Protein AF-A0A7Y5SMA6-F1 (afdb_monomer)

Secondary structure (DSSP, 8-state):
-EEEETTEEEE-BSTTSBSSTTHHHHHHHHTT--TT-EEEETTEEEEHHHHHHHHHHT--TTS--HHHHHHHHHHS-TT-EEE-TT--EEEHHHHHHHHHHS---SSSHHHHHHHHHHHHHHHHHHHTT----HHHHHHHHHHHHHHHHHHHT--TTS---TTTTS-----S-HHHHHHHHHHHHHHHHHHS-HHHHTSHHHHHHHHHHHHHHHHHHTT--TTS--HHHHHHHHHHHHHHHHHHHHHTGGGS-PPP-----SSSS--

Mean predicted aligned error: 6.2 Å

Structure (mmCIF, N/CA/C/O backbone):
data_AF-A0A7Y5SMA6-F1
#
_entry.id   AF-A0A7Y5SMA6-F1
#
loop_
_atom_site.group_PDB
_atom_site.id
_atom_site.type_symbol
_atom_site.label_atom_id
_atom_site.label_alt_id
_atom_site.label_comp_id
_atom_site.label_asym_id
_atom_site.label_entity_id
_atom_site.label_seq_id
_atom_site.pdbx_PDB_ins_code
_atom_site.Cartn_x
_atom_site.Cartn_y
_atom_site.Cartn_z
_atom_site.occupancy
_atom_site.B_iso_or_equiv
_atom_site.auth_seq_id
_atom_site.auth_comp_id
_atom_site.auth_asym_id
_atom_site.auth_atom_id
_atom_site.pdbx_PDB_model_num
ATOM 1 N N . MET A 1 1 ? 4.112 16.353 11.881 1.00 76.12 1 MET A N 1
ATOM 2 C CA . MET A 1 1 ? 3.182 15.252 11.540 1.00 76.12 1 MET A CA 1
ATOM 3 C C . MET A 1 1 ? 1.910 15.245 12.381 1.00 76.12 1 MET A C 1
ATOM 5 O O . MET A 1 1 ? 0.844 15.106 11.804 1.00 76.12 1 MET A O 1
ATOM 9 N N . LEU A 1 2 ? 1.985 15.413 13.704 1.00 87.31 2 LEU A N 1
ATOM 10 C CA . LEU A 1 2 ? 0.830 15.320 14.606 1.00 87.31 2 LEU A CA 1
ATOM 11 C C . LEU A 1 2 ? 0.509 16.676 15.258 1.00 87.31 2 LEU A C 1
ATOM 13 O O . LEU A 1 2 ? 1.366 17.565 15.286 1.00 87.31 2 LEU A O 1
ATOM 17 N N . ARG A 1 3 ? -0.712 16.842 15.775 1.00 86.62 3 ARG A N 1
ATOM 18 C CA . ARG A 1 3 ? -1.095 17.933 16.684 1.00 86.62 3 ARG A CA 1
ATOM 19 C C . ARG A 1 3 ? -1.882 17.408 17.881 1.00 86.62 3 ARG A C 1
ATOM 21 O O . ARG A 1 3 ? -2.561 16.391 17.780 1.00 86.62 3 ARG A O 1
ATOM 28 N N . ALA A 1 4 ? -1.813 18.165 18.968 1.00 83.81 4 ALA A N 1
ATOM 29 C CA . ALA A 1 4 ? -2.766 18.104 20.063 1.00 83.81 4 ALA A CA 1
ATOM 30 C C . ALA A 1 4 ? -4.168 18.477 19.548 1.00 83.81 4 ALA A C 1
ATOM 32 O O . ALA A 1 4 ? -4.335 19.519 18.904 1.00 83.81 4 ALA A O 1
ATOM 33 N N . GLY A 1 5 ? -5.150 17.614 19.784 1.00 73.25 5 GLY A N 1
ATOM 34 C CA . GLY A 1 5 ? -6.573 17.868 19.581 1.00 73.25 5 GLY A CA 1
ATOM 35 C C . GLY A 1 5 ? -7.341 17.698 20.891 1.00 73.25 5 GLY A C 1
ATOM 36 O O . GLY A 1 5 ? -6.804 17.164 21.864 1.00 73.25 5 GLY A O 1
ATOM 37 N N . ASN A 1 6 ? -8.600 18.145 20.906 1.00 69.44 6 ASN A N 1
ATOM 38 C CA . ASN A 1 6 ? -9.457 18.085 22.096 1.00 69.44 6 ASN A CA 1
ATOM 39 C C . ASN A 1 6 ? -9.651 16.644 22.601 1.00 69.44 6 ASN A C 1
ATOM 41 O O . ASN A 1 6 ? -9.610 16.421 23.805 1.00 69.44 6 ASN A O 1
ATOM 45 N N . ASP A 1 7 ? -9.758 15.682 21.679 1.00 66.56 7 ASP A N 1
ATOM 46 C CA . ASP A 1 7 ? -10.040 14.271 21.982 1.00 66.56 7 ASP A CA 1
ATOM 47 C C . ASP A 1 7 ? -8.824 13.348 21.780 1.00 66.56 7 ASP A C 1
ATOM 49 O O . ASP A 1 7 ? -8.977 12.137 21.657 1.00 66.56 7 ASP A O 1
ATOM 53 N N . GLY A 1 8 ? -7.606 13.901 21.703 1.00 74.19 8 GLY A N 1
ATOM 54 C CA . GLY A 1 8 ? -6.385 13.103 21.549 1.00 74.19 8 GLY A CA 1
ATOM 55 C C . GLY A 1 8 ? -5.404 13.638 20.512 1.00 74.19 8 GLY A C 1
ATOM 56 O O . GLY A 1 8 ? -5.353 14.833 20.210 1.00 74.19 8 GLY A O 1
ATOM 57 N N . ILE A 1 9 ? -4.576 12.740 19.984 1.00 85.31 9 ILE A N 1
ATOM 58 C CA . ILE A 1 9 ? -3.538 13.071 19.006 1.00 85.31 9 ILE A CA 1
ATOM 59 C C . ILE A 1 9 ? -4.096 12.938 17.593 1.00 85.31 9 ILE A C 1
ATOM 61 O O . ILE A 1 9 ? -4.581 11.884 17.197 1.00 85.31 9 ILE A O 1
ATOM 65 N N . VAL A 1 10 ? -3.985 14.018 16.818 1.00 86.06 10 VAL A N 1
ATOM 66 C CA . VAL A 1 10 ? -4.588 14.120 15.486 1.00 86.06 10 VAL A CA 1
ATOM 67 C C . VAL A 1 10 ? -3.504 14.250 14.406 1.00 86.06 10 VAL A C 1
ATOM 69 O O . VAL A 1 10 ? -2.592 15.079 14.547 1.00 86.06 10 VAL A O 1
ATOM 72 N N . PRO A 1 11 ? -3.588 13.481 13.306 1.00 86.88 11 PRO A N 1
ATOM 73 C CA . PRO A 1 11 ? -2.716 13.640 12.151 1.00 86.88 11 PRO A CA 1
ATOM 74 C C . PRO A 1 11 ? -2.924 14.992 11.459 1.00 86.88 11 PRO A C 1
ATOM 76 O O . PRO A 1 11 ? -4.030 15.520 11.378 1.00 86.88 11 PRO A O 1
ATOM 79 N N . ARG A 1 12 ? -1.843 15.578 10.936 1.00 85.69 12 ARG A N 1
ATOM 80 C CA . ARG A 1 12 ? -1.905 16.791 10.110 1.00 85.69 12 ARG A CA 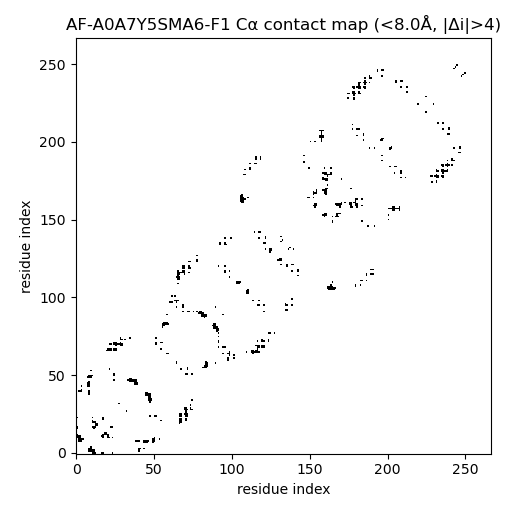1
ATOM 81 C C . ARG A 1 12 ? -1.560 16.468 8.661 1.00 85.69 12 ARG A C 1
ATOM 83 O O . ARG A 1 12 ? -0.540 15.820 8.417 1.00 85.69 12 ARG A O 1
ATOM 90 N N . VAL A 1 13 ? -2.362 16.985 7.737 1.00 84.38 13 VAL A N 1
ATOM 91 C CA . VAL A 1 13 ? -2.159 16.893 6.284 1.00 84.38 13 VAL A CA 1
ATOM 92 C C . VAL A 1 13 ? -1.762 18.272 5.748 1.00 84.38 13 VAL A C 1
ATOM 94 O O . VAL A 1 13 ? -2.280 19.284 6.225 1.00 84.38 13 VAL A O 1
ATOM 97 N N . GLY A 1 14 ? -0.818 18.325 4.809 1.00 79.44 14 GLY A N 1
ATOM 98 C CA . GLY A 1 14 ? -0.353 19.555 4.164 1.00 79.44 14 GLY A CA 1
ATOM 99 C C . GLY A 1 14 ? 1.155 19.584 3.905 1.00 79.44 14 GLY A C 1
ATOM 100 O O . GLY A 1 14 ? 1.887 18.677 4.294 1.00 79.44 14 GLY A O 1
ATOM 101 N N . TYR A 1 15 ? 1.628 20.663 3.276 1.00 71.31 15 TYR A N 1
ATOM 102 C CA . TYR A 1 15 ? 3.038 20.825 2.910 1.00 71.31 15 TYR A CA 1
ATOM 103 C C . TYR A 1 15 ? 3.975 20.698 4.124 1.00 71.31 15 TYR A C 1
ATOM 105 O O . TYR A 1 15 ? 3.783 21.363 5.146 1.00 71.31 15 TYR A O 1
ATOM 113 N N . GLY A 1 16 ? 4.992 19.838 4.010 1.00 71.19 16 GLY A N 1
ATOM 114 C CA . GLY A 1 16 ? 5.923 19.526 5.103 1.00 71.19 16 GLY A CA 1
ATOM 115 C C . GLY A 1 16 ? 5.325 18.656 6.221 1.00 71.19 16 GLY A C 1
ATOM 116 O O . GLY A 1 16 ? 5.914 18.543 7.299 1.00 71.19 16 GLY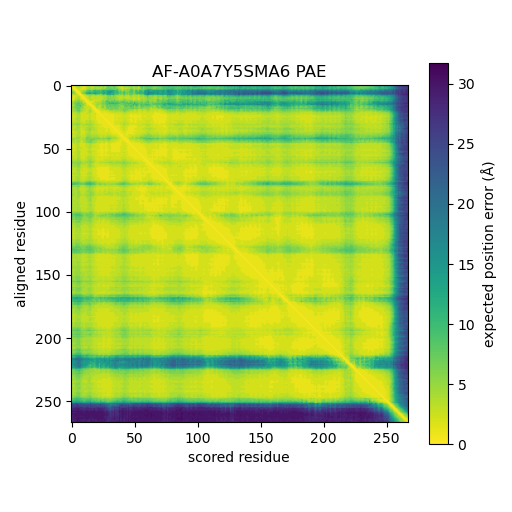 A O 1
ATOM 117 N N . LEU A 1 17 ? 4.142 18.073 6.002 1.00 82.56 17 LEU A N 1
ATOM 118 C CA . LEU A 1 17 ? 3.450 17.165 6.918 1.00 82.56 17 LEU A CA 1
ATOM 119 C C . LEU A 1 17 ? 3.139 15.856 6.174 1.00 82.56 17 LEU A C 1
ATOM 121 O O . LEU A 1 17 ? 4.023 15.325 5.514 1.00 82.56 17 LEU A O 1
ATOM 125 N N . GLN A 1 18 ? 1.940 15.296 6.332 1.00 84.44 18 GLN A N 1
ATOM 126 C CA . GLN A 1 18 ? 1.492 14.188 5.488 1.00 84.44 18 GLN A CA 1
ATOM 127 C C . GLN A 1 18 ? 0.930 14.743 4.182 1.00 84.44 18 GLN A C 1
ATOM 129 O O . GLN A 1 18 ? 0.166 15.711 4.214 1.00 84.44 18 GLN A O 1
ATOM 134 N N . ASP A 1 19 ? 1.257 14.104 3.064 1.00 79.75 19 ASP A N 1
ATOM 135 C CA . ASP A 1 19 ? 0.752 14.498 1.746 1.00 79.75 19 ASP A CA 1
ATOM 136 C C . ASP A 1 19 ? -0.687 14.009 1.531 1.00 79.75 19 ASP A C 1
ATOM 138 O O . ASP A 1 19 ? -1.466 14.645 0.824 1.00 79.75 19 ASP A O 1
ATOM 142 N N . GLN A 1 20 ? -1.062 12.904 2.183 1.00 84.25 20 GLN A N 1
ATOM 143 C CA . GLN A 1 20 ? -2.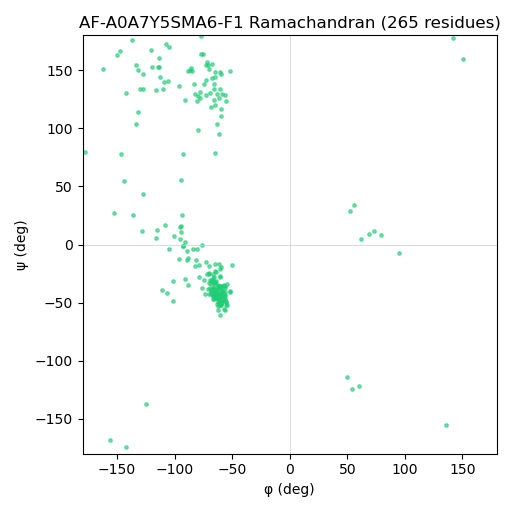398 12.313 2.114 1.00 84.25 20 GLN A CA 1
ATOM 144 C C . GLN A 1 20 ? -2.938 11.986 3.518 1.00 84.25 20 GLN A C 1
ATOM 146 O O . GLN A 1 20 ? -2.156 11.674 4.425 1.00 84.25 20 GLN A O 1
ATOM 151 N N . PRO A 1 21 ? -4.269 12.030 3.726 1.00 86.31 21 PRO A N 1
ATOM 152 C CA . PRO A 1 21 ? -4.888 11.498 4.937 1.00 86.31 21 PRO A CA 1
ATOM 153 C C . PRO A 1 21 ? -4.457 10.051 5.213 1.00 86.31 21 PRO A C 1
ATOM 155 O O . PRO A 1 21 ? -4.175 9.287 4.291 1.00 86.31 21 PRO A O 1
ATOM 158 N N . SER A 1 22 ? -4.399 9.677 6.493 1.00 92.56 22 SER A N 1
ATOM 159 C CA . SER A 1 22 ? -4.052 8.325 6.955 1.00 92.56 22 SER A CA 1
ATOM 160 C C . SER A 1 22 ? -2.645 7.813 6.601 1.00 92.56 22 SER A C 1
ATOM 162 O O . SER A 1 22 ? -2.329 6.672 6.937 1.00 92.56 22 SER A O 1
ATOM 164 N N . GLN A 1 23 ? -1.768 8.619 5.986 1.00 92.56 23 GLN A N 1
ATOM 165 C CA . GLN A 1 23 ? -0.416 8.193 5.594 1.00 92.56 23 GLN A CA 1
ATOM 166 C C . GLN A 1 23 ? 0.408 7.685 6.784 1.00 92.56 23 GLN A C 1
ATOM 168 O O . GLN A 1 23 ? 1.031 6.628 6.699 1.00 92.56 23 GLN A O 1
ATOM 173 N N . LEU A 1 24 ? 0.369 8.385 7.920 1.00 93.69 24 LEU A N 1
ATOM 174 C CA . LEU A 1 24 ? 1.054 7.954 9.135 1.00 93.69 24 LEU A CA 1
ATOM 175 C C . LEU A 1 24 ? 0.484 6.634 9.662 1.00 93.69 24 LEU A C 1
ATOM 177 O O . LEU A 1 24 ? 1.257 5.732 9.972 1.00 93.69 24 LEU A O 1
ATOM 181 N N . LEU A 1 25 ? -0.845 6.491 9.734 1.00 95.88 25 LEU A N 1
ATOM 182 C CA . LEU A 1 25 ? -1.460 5.249 10.210 1.00 95.88 25 LEU A CA 1
ATOM 183 C C . LEU A 1 25 ? -1.108 4.069 9.294 1.00 95.88 25 LEU A C 1
ATOM 185 O O . LEU A 1 25 ? -0.796 2.987 9.784 1.00 95.88 25 LEU A O 1
ATOM 189 N N . ALA A 1 26 ? -1.100 4.284 7.977 1.00 95.81 26 ALA A N 1
ATOM 190 C CA . ALA A 1 26 ? -0.692 3.277 7.008 1.00 95.81 26 ALA A CA 1
ATOM 191 C C . ALA A 1 26 ? 0.766 2.842 7.216 1.00 95.81 26 ALA A C 1
ATOM 193 O O . ALA A 1 26 ? 1.052 1.649 7.169 1.00 95.81 26 ALA A O 1
ATOM 194 N N . VAL A 1 27 ? 1.693 3.772 7.464 1.00 93.94 27 VAL A N 1
ATOM 195 C CA . VAL A 1 27 ? 3.107 3.446 7.734 1.00 93.94 27 VAL A CA 1
ATOM 196 C C . VAL A 1 27 ? 3.258 2.668 9.045 1.00 93.94 27 VAL A C 1
ATOM 198 O O . VAL A 1 27 ? 3.941 1.643 9.075 1.00 93.94 27 VAL A O 1
ATOM 201 N N . LEU A 1 28 ? 2.585 3.099 10.116 1.00 95.56 28 LEU A N 1
ATOM 202 C CA . LEU A 1 28 ? 2.606 2.404 11.410 1.00 95.56 28 LEU A CA 1
ATOM 203 C C . LEU A 1 28 ? 2.039 0.981 11.292 1.00 95.56 28 LEU A C 1
ATOM 205 O O . LEU A 1 28 ? 2.639 0.029 11.791 1.00 95.56 28 LEU A O 1
ATOM 209 N N . GLY A 1 29 ? 0.938 0.824 10.553 1.00 95.56 29 GLY A N 1
ATOM 210 C CA . GLY A 1 29 ? 0.323 -0.474 10.291 1.00 95.56 29 GLY A CA 1
ATOM 211 C C . GLY A 1 29 ? 1.210 -1.399 9.455 1.00 95.56 29 GLY A C 1
ATOM 212 O O . GLY A 1 29 ? 1.307 -2.588 9.756 1.00 95.56 29 GLY A O 1
ATOM 213 N N . GLN A 1 30 ? 1.886 -0.874 8.428 1.00 93.56 30 GLN A N 1
ATOM 214 C CA . GLN A 1 30 ? 2.806 -1.646 7.578 1.00 93.56 30 GLN A CA 1
ATOM 215 C C . GLN A 1 30 ? 4.058 -2.113 8.333 1.00 93.56 30 GLN A C 1
ATOM 217 O O . GLN A 1 30 ? 4.591 -3.178 8.038 1.00 93.56 30 GLN A O 1
ATOM 222 N N . THR A 1 31 ? 4.492 -1.344 9.332 1.00 93.31 31 THR A N 1
ATOM 223 C CA . THR A 1 31 ? 5.657 -1.642 10.182 1.00 93.31 31 THR A CA 1
ATOM 224 C C . THR A 1 31 ? 5.297 -2.361 11.487 1.00 93.31 31 THR A C 1
ATOM 226 O O . THR A 1 31 ? 6.148 -2.523 12.357 1.00 93.31 31 THR A O 1
ATOM 229 N N . ALA A 1 32 ? 4.048 -2.827 11.612 1.00 93.12 32 ALA A N 1
ATOM 230 C CA . ALA A 1 32 ? 3.532 -3.587 12.751 1.00 93.12 32 ALA A CA 1
ATOM 231 C C . ALA A 1 32 ? 3.694 -2.887 14.116 1.00 93.12 32 ALA A C 1
ATOM 233 O O . ALA A 1 32 ? 3.875 -3.545 15.143 1.00 93.12 32 ALA A O 1
ATOM 234 N N . VAL A 1 33 ? 3.601 -1.553 14.146 1.00 96.88 33 VAL A N 1
ATOM 235 C CA . VAL A 1 33 ? 3.606 -0.802 15.406 1.00 96.88 33 VAL A CA 1
ATOM 236 C C . VAL A 1 33 ? 2.335 -1.143 16.198 1.00 96.88 33 VAL A C 1
ATOM 238 O O . VAL A 1 33 ? 1.235 -0.976 15.654 1.00 96.88 33 VAL A O 1
ATOM 241 N N . PRO A 1 34 ? 2.452 -1.604 17.463 1.00 96.62 34 PRO A N 1
ATOM 242 C CA . PRO A 1 34 ? 1.298 -1.969 18.281 1.00 96.62 34 PRO A CA 1
ATOM 243 C C . PRO A 1 34 ? 0.339 -0.799 18.486 1.00 96.62 34 PRO A C 1
ATOM 245 O O . PRO A 1 34 ? 0.764 0.345 18.635 1.00 96.62 34 PRO A O 1
ATOM 248 N N . GLU A 1 35 ? -0.957 -1.091 18.584 1.00 95.44 35 GLU A N 1
ATOM 249 C CA . GLU A 1 35 ? -1.981 -0.066 18.825 1.00 95.44 35 GLU A CA 1
ATOM 250 C C . GLU A 1 35 ? -1.767 0.689 20.155 1.00 95.44 35 GLU A C 1
ATOM 252 O O . GLU A 1 35 ? -2.087 1.870 20.273 1.00 95.44 35 GLU A O 1
ATOM 257 N N . THR A 1 36 ? -1.139 0.027 21.131 1.00 96.38 36 THR A N 1
ATOM 258 C CA . THR A 1 36 ? -0.801 0.562 22.457 1.00 96.38 36 THR A CA 1
ATOM 259 C C . THR A 1 36 ? 0.464 1.421 22.477 1.00 96.38 36 THR A C 1
ATOM 261 O O . THR A 1 36 ? 0.808 1.968 23.524 1.00 96.38 36 THR A O 1
ATOM 264 N N . TYR A 1 37 ? 1.179 1.540 21.353 1.00 96.75 37 TYR A N 1
ATOM 265 C CA . TYR A 1 37 ? 2.407 2.326 21.284 1.00 96.75 37 TYR A CA 1
ATOM 266 C C . TYR A 1 37 ? 2.121 3.805 21.562 1.00 96.75 37 TYR A C 1
ATOM 268 O O . TYR A 1 37 ? 1.228 4.397 20.954 1.00 96.75 37 TYR A O 1
ATOM 276 N N . GLU A 1 38 ? 2.888 4.404 22.477 1.00 95.00 38 GLU A N 1
ATOM 277 C CA . GLU A 1 38 ? 2.665 5.776 22.928 1.00 95.00 38 GLU A CA 1
ATOM 278 C C . GLU A 1 38 ? 3.065 6.799 21.853 1.00 95.00 38 GLU A C 1
ATOM 280 O O . GLU A 1 38 ? 4.189 6.812 21.348 1.00 95.00 38 GLU A O 1
ATOM 285 N N . LEU A 1 39 ? 2.149 7.716 21.557 1.00 92.56 39 LEU A N 1
ATOM 286 C CA . LEU A 1 39 ? 2.376 8.893 20.733 1.00 92.56 39 LEU A CA 1
ATOM 287 C C . LEU A 1 39 ? 2.429 10.133 21.630 1.00 92.56 39 LEU A C 1
ATOM 289 O O . LEU A 1 39 ? 1.661 10.263 22.584 1.00 92.56 39 LEU A O 1
ATOM 293 N N . ARG A 1 40 ? 3.330 11.072 21.321 1.00 91.00 40 ARG A N 1
ATOM 294 C CA . ARG A 1 40 ? 3.504 12.309 22.098 1.00 91.00 40 ARG A CA 1
ATOM 295 C C . ARG A 1 40 ? 3.505 13.544 21.210 1.00 91.00 40 ARG A C 1
ATOM 297 O O . ARG A 1 40 ? 4.216 13.595 20.208 1.00 91.00 40 ARG A O 1
ATOM 304 N N . VAL A 1 41 ? 2.760 14.568 21.626 1.00 88.88 41 VAL A N 1
ATOM 305 C CA . VAL A 1 41 ? 2.798 15.915 21.039 1.00 88.88 41 VAL A CA 1
ATOM 306 C C . VAL A 1 41 ? 2.873 16.945 22.162 1.00 88.88 41 VAL A C 1
ATOM 308 O O . VAL A 1 41 ? 1.883 17.231 22.832 1.00 88.88 41 VAL A O 1
ATOM 311 N N . GLY A 1 42 ? 4.060 17.515 22.384 1.00 87.19 42 GLY A N 1
ATOM 312 C CA . GLY A 1 42 ? 4.295 18.373 23.547 1.00 87.19 42 GLY A CA 1
ATOM 313 C C . GLY A 1 42 ? 4.063 17.595 24.847 1.00 87.19 42 GLY A C 1
ATOM 314 O O . GLY A 1 42 ? 4.698 16.568 25.066 1.00 87.19 42 GLY A O 1
ATOM 315 N N . GLN A 1 43 ? 3.147 18.075 25.693 1.00 86.75 43 GLN A N 1
ATOM 316 C CA . GLN A 1 43 ? 2.747 17.390 26.932 1.00 86.75 43 GLN A CA 1
ATOM 317 C C . GLN A 1 43 ? 1.598 16.392 26.738 1.00 86.75 43 GLN A C 1
ATOM 319 O O . GLN A 1 43 ? 1.317 15.601 27.637 1.00 86.75 43 GLN A O 1
ATOM 324 N N . GLN A 1 44 ? 0.931 16.411 25.580 1.00 88.12 44 GLN A N 1
ATOM 325 C CA . GLN A 1 44 ? -0.174 15.502 25.314 1.00 88.12 44 GLN A CA 1
ATOM 326 C C . GLN A 1 44 ? 0.359 14.120 24.949 1.00 88.12 44 GLN A C 1
ATOM 328 O O . GLN A 1 44 ? 1.249 13.979 24.102 1.00 88.12 44 GLN A O 1
ATOM 333 N N . ARG A 1 45 ? -0.209 13.111 25.604 1.00 91.31 45 ARG A N 1
ATOM 334 C CA . ARG A 1 45 ? 0.072 11.696 25.382 1.00 91.31 45 ARG A CA 1
ATOM 335 C C . ARG A 1 45 ? -1.163 11.042 24.789 1.00 91.31 45 ARG A C 1
ATOM 337 O O . ARG A 1 45 ? -2.281 11.400 25.145 1.00 91.31 45 ARG A O 1
ATOM 344 N N . GLY A 1 46 ? -0.924 10.099 23.900 1.00 92.19 46 GLY A N 1
ATOM 345 C CA . GLY A 1 46 ? -1.931 9.270 23.268 1.00 92.19 46 GLY A CA 1
ATOM 346 C C . GLY A 1 46 ? -1.299 7.969 22.801 1.00 92.19 46 GLY A C 1
ATOM 347 O O . GLY A 1 46 ? -0.157 7.665 23.148 1.00 92.19 46 GLY A O 1
ATOM 348 N N . THR A 1 47 ? -2.017 7.206 21.998 1.00 95.00 47 THR A N 1
ATOM 349 C CA . THR A 1 47 ? -1.538 5.955 21.409 1.00 95.00 47 THR A CA 1
ATOM 350 C C . THR A 1 47 ? -1.932 5.860 19.942 1.00 95.00 47 THR A C 1
ATOM 352 O O . THR A 1 47 ? -2.644 6.714 19.411 1.00 95.00 47 THR A O 1
ATOM 355 N N . VAL A 1 48 ? -1.483 4.810 19.260 1.00 95.75 48 VAL A N 1
ATOM 356 C CA . VAL A 1 48 ? -1.912 4.532 17.885 1.00 95.75 48 VAL A CA 1
ATOM 357 C C . VAL A 1 48 ? -3.430 4.309 17.796 1.00 95.75 48 VAL A C 1
ATOM 359 O O . VAL A 1 48 ? -4.022 4.668 16.779 1.00 95.75 48 VAL A O 1
ATOM 362 N N . VAL A 1 49 ? -4.090 3.842 18.865 1.00 95.25 49 VAL A N 1
ATOM 363 C CA . VAL A 1 49 ? -5.565 3.772 18.940 1.00 95.25 49 VAL A CA 1
ATOM 364 C C . VAL A 1 49 ? -6.225 5.135 18.697 1.00 95.25 49 VAL A C 1
ATOM 366 O O . VAL A 1 49 ? -7.260 5.197 18.034 1.00 95.25 49 VAL A O 1
ATOM 369 N N . ASP A 1 50 ? -5.626 6.240 19.150 1.00 94.19 50 ASP A N 1
ATOM 370 C CA . ASP A 1 50 ? -6.191 7.578 18.917 1.00 94.19 50 ASP A CA 1
ATOM 371 C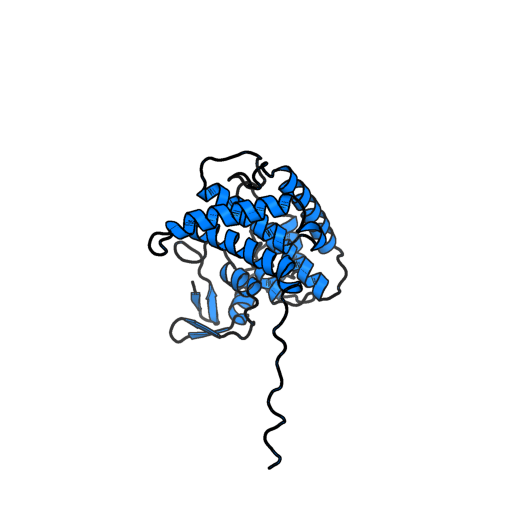 C . ASP A 1 50 ? -6.186 7.932 17.426 1.00 94.19 50 ASP A C 1
ATOM 373 O O . ASP A 1 50 ? -7.151 8.501 16.914 1.00 94.19 50 ASP A O 1
ATOM 377 N N . LEU A 1 51 ? -5.136 7.523 16.702 1.00 94.06 51 LEU A N 1
ATOM 378 C CA . LEU A 1 51 ? -5.091 7.659 15.248 1.00 94.06 51 LEU A CA 1
ATOM 379 C C . LEU A 1 51 ? -6.154 6.780 14.589 1.00 94.06 51 LEU A C 1
ATOM 381 O O . LEU A 1 51 ? -6.879 7.266 13.730 1.00 94.06 51 LEU A O 1
ATOM 385 N N . VAL A 1 52 ? -6.300 5.519 15.006 1.00 96.06 52 VAL A N 1
ATOM 386 C CA . VAL A 1 52 ? -7.335 4.611 14.476 1.00 96.06 52 VAL A CA 1
ATOM 387 C C . VAL A 1 52 ? -8.733 5.216 14.644 1.00 96.06 52 VAL A C 1
ATOM 389 O O . VAL A 1 52 ? -9.507 5.257 13.686 1.00 96.06 52 VAL A O 1
ATOM 392 N N . ASN A 1 53 ? -9.043 5.746 15.828 1.00 95.19 53 ASN A N 1
ATOM 393 C CA . ASN A 1 53 ? -10.323 6.391 16.115 1.00 95.19 53 ASN A CA 1
ATOM 394 C C . ASN A 1 53 ? -10.529 7.657 15.276 1.00 95.19 53 ASN A C 1
ATOM 396 O O . ASN A 1 53 ? -11.606 7.859 14.713 1.00 95.19 53 ASN A O 1
ATOM 400 N N . HIS A 1 54 ? -9.492 8.482 15.125 1.00 94.31 54 HIS A N 1
ATOM 401 C CA . HIS A 1 54 ? -9.555 9.653 14.257 1.00 94.31 54 HIS A CA 1
ATOM 402 C C . HIS A 1 54 ? -9.815 9.273 12.791 1.00 94.31 54 HIS A C 1
ATOM 404 O O . HIS A 1 54 ? -10.650 9.880 12.115 1.00 94.31 54 HIS A O 1
ATOM 410 N N . GLU A 1 55 ? -9.127 8.250 12.286 1.00 95.31 55 GLU A N 1
ATOM 411 C CA . GLU A 1 55 ? -9.289 7.812 10.904 1.00 95.31 55 GLU A CA 1
ATOM 412 C C . GLU A 1 55 ? -10.688 7.231 10.652 1.00 95.31 55 GLU A C 1
ATOM 414 O O . GLU A 1 55 ? -11.289 7.530 9.618 1.00 95.31 55 GLU A O 1
ATOM 419 N N . LYS A 1 56 ? -11.255 6.494 11.615 1.00 96.75 56 LYS A N 1
ATOM 420 C CA . LYS A 1 56 ? -12.650 6.028 11.583 1.00 96.75 56 LYS A CA 1
ATOM 421 C C . LYS A 1 56 ? -13.653 7.174 11.450 1.00 96.75 56 LYS A C 1
ATOM 423 O O . LYS A 1 56 ? -14.533 7.120 10.590 1.00 96.75 56 LYS A O 1
ATOM 428 N N . LEU A 1 57 ? -13.501 8.221 12.263 1.00 95.75 57 LEU A N 1
ATOM 429 C CA . LEU A 1 57 ? -14.396 9.384 12.256 1.00 95.75 57 LEU A CA 1
ATOM 430 C C . LEU A 1 57 ? -14.356 10.153 10.931 1.00 95.75 57 LEU A C 1
ATOM 432 O O . LEU A 1 57 ? -15.373 10.685 10.499 1.00 95.75 57 LEU A O 1
ATOM 436 N N . THR A 1 58 ? -13.209 10.160 10.257 1.00 94.94 58 THR A N 1
ATOM 437 C CA . THR A 1 58 ? -12.984 10.914 9.015 1.00 94.94 58 THR A CA 1
ATOM 438 C C . THR A 1 58 ? -13.207 10.087 7.743 1.00 94.94 58 THR A C 1
ATOM 440 O O . THR A 1 58 ? -12.791 10.491 6.656 1.00 94.94 58 THR A O 1
ATOM 443 N N . CYS A 1 59 ? -13.853 8.919 7.838 1.00 96.69 59 CYS A N 1
ATOM 444 C CA . CYS A 1 59 ? -14.300 8.173 6.658 1.00 96.69 59 CYS A CA 1
ATOM 445 C C . CYS A 1 59 ? -15.382 8.965 5.903 1.00 96.69 59 CYS A C 1
ATOM 447 O O . CYS A 1 59 ? -16.320 9.486 6.511 1.00 96.69 59 CYS A O 1
ATOM 449 N N . ARG A 1 60 ? -15.258 9.055 4.577 1.00 95.44 60 ARG A N 1
ATOM 450 C CA . ARG A 1 60 ? -16.110 9.850 3.679 1.00 95.44 60 ARG A CA 1
ATOM 451 C C . ARG A 1 60 ? -16.357 9.103 2.372 1.00 95.44 60 ARG A C 1
ATOM 453 O O . ARG A 1 60 ? -15.411 8.629 1.746 1.00 95.44 60 ARG A O 1
ATOM 460 N N . SER A 1 61 ? -17.621 9.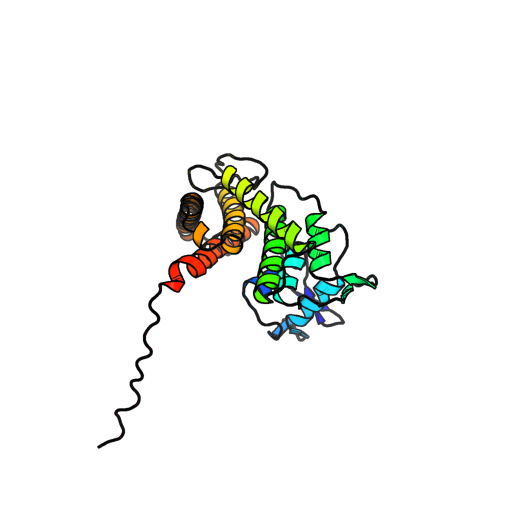011 1.973 1.00 95.50 61 SER A N 1
ATOM 461 C CA . SER A 1 61 ? -18.028 8.359 0.725 1.00 95.50 61 SER A CA 1
ATOM 462 C C . SER A 1 61 ? -17.540 9.160 -0.481 1.00 95.50 61 SER A C 1
ATOM 464 O O . SER A 1 61 ? -17.527 10.393 -0.444 1.00 95.50 61 SER A O 1
ATOM 466 N N . GLY A 1 62 ? -17.138 8.472 -1.548 1.00 91.75 62 GLY A N 1
ATOM 467 C CA . GLY A 1 62 ? -16.699 9.109 -2.796 1.00 91.75 62 GLY A CA 1
ATOM 468 C C . GLY A 1 62 ? -15.370 9.879 -2.733 1.00 91.75 62 GLY A C 1
ATOM 469 O O . GLY A 1 62 ? -15.023 10.562 -3.697 1.00 91.75 62 GLY A O 1
ATOM 470 N N . THR A 1 63 ? -14.608 9.784 -1.639 1.00 93.06 63 THR A N 1
ATOM 471 C CA . THR A 1 63 ? -13.247 10.343 -1.542 1.00 93.06 63 THR A CA 1
ATOM 472 C C . THR A 1 6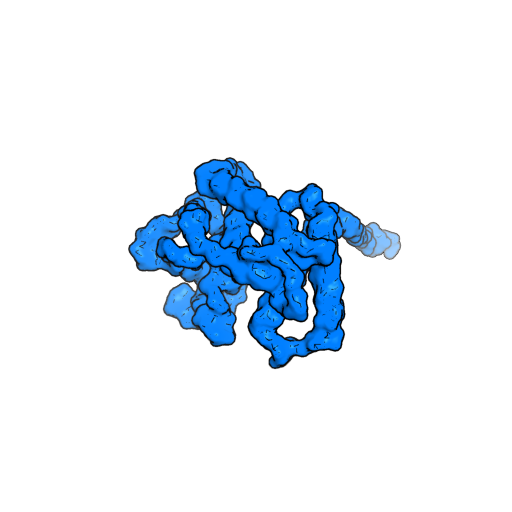3 ? -12.193 9.242 -1.621 1.00 93.06 63 THR A C 1
ATOM 474 O O . THR A 1 63 ? -12.513 8.063 -1.527 1.00 93.06 63 THR A O 1
ATOM 477 N N . ASP A 1 64 ? -10.917 9.609 -1.757 1.00 94.62 64 ASP A N 1
ATOM 478 C CA . ASP A 1 64 ? -9.825 8.637 -1.642 1.00 94.62 64 ASP A CA 1
ATOM 479 C C . ASP A 1 64 ? -9.703 8.127 -0.196 1.00 94.62 64 ASP A C 1
ATOM 481 O O . ASP A 1 64 ? -9.454 8.907 0.726 1.00 94.62 64 ASP A O 1
ATOM 485 N N . GLN A 1 65 ? -9.897 6.823 -0.008 1.00 95.81 65 GLN A N 1
ATOM 486 C CA . GLN A 1 65 ? -9.788 6.100 1.258 1.00 95.81 65 GLN A CA 1
ATOM 487 C C . GLN A 1 65 ? -8.644 5.076 1.243 1.00 95.81 65 GLN A C 1
ATOM 489 O O . GLN A 1 65 ? -8.540 4.254 2.153 1.00 95.81 65 GLN A O 1
ATOM 494 N N . SER A 1 66 ? -7.753 5.117 0.250 1.00 96.81 66 SER A N 1
ATOM 495 C CA . SER A 1 66 ? -6.752 4.072 0.002 1.00 96.81 66 SER A CA 1
ATOM 496 C C . SER A 1 66 ? -5.838 3.811 1.200 1.00 96.81 66 SER A C 1
ATOM 498 O O . SER A 1 66 ? -5.751 2.690 1.702 1.00 96.81 66 SER A O 1
ATOM 500 N N . LEU A 1 67 ? -5.168 4.856 1.703 1.00 96.62 67 LEU A N 1
ATOM 501 C CA . LEU A 1 67 ? -4.263 4.733 2.853 1.00 96.62 67 LEU A CA 1
ATOM 502 C C . LEU A 1 67 ? -5.027 4.513 4.159 1.00 96.62 67 LEU A C 1
ATOM 504 O O . LEU A 1 67 ? -4.508 3.883 5.082 1.00 96.62 67 LEU A O 1
ATOM 508 N N . LYS A 1 68 ? -6.280 4.969 4.220 1.00 96.94 68 LYS A N 1
ATOM 509 C CA . LYS A 1 68 ? -7.166 4.675 5.340 1.00 96.94 68 LYS A CA 1
ATOM 510 C C . LYS A 1 68 ? -7.478 3.185 5.402 1.00 96.94 68 LYS A C 1
ATOM 512 O O . LYS A 1 68 ? -7.372 2.592 6.470 1.00 96.94 68 LYS A O 1
ATOM 517 N N . LEU A 1 69 ? -7.762 2.562 4.259 1.00 97.88 69 LEU A N 1
ATOM 518 C CA . LEU A 1 69 ? -7.970 1.125 4.148 1.00 97.88 69 LEU A CA 1
ATOM 519 C C . LEU A 1 69 ? -6.704 0.340 4.521 1.00 97.88 69 LEU A C 1
ATOM 521 O O . LEU A 1 69 ? -6.817 -0.628 5.268 1.00 97.88 69 LEU A O 1
ATOM 525 N N . VAL A 1 70 ? -5.506 0.780 4.099 1.00 97.88 70 VAL A N 1
ATOM 526 C CA . VAL A 1 70 ? -4.232 0.174 4.550 1.00 97.88 70 VAL A CA 1
ATOM 527 C C . VAL A 1 70 ? -4.127 0.209 6.077 1.00 97.88 70 VAL A C 1
ATOM 529 O O . VAL A 1 70 ? -3.960 -0.833 6.707 1.00 97.88 70 VAL A O 1
ATOM 532 N N . GLY A 1 71 ? -4.243 1.399 6.674 1.00 97.00 71 GLY A N 1
ATOM 533 C CA . GLY A 1 71 ? -4.095 1.585 8.116 1.00 97.00 71 GLY A CA 1
ATOM 534 C C . GLY A 1 71 ? -5.146 0.817 8.917 1.00 97.00 71 GLY A C 1
ATOM 535 O O . GLY A 1 71 ? -4.806 0.020 9.788 1.00 97.00 71 GLY A O 1
ATOM 536 N N . LEU A 1 72 ? -6.429 0.999 8.602 1.00 97.75 72 LEU A N 1
ATOM 537 C CA . LEU A 1 72 ? -7.525 0.366 9.337 1.00 97.75 72 LEU A CA 1
ATOM 538 C C . LEU A 1 72 ? -7.534 -1.160 9.185 1.00 97.75 72 LEU A C 1
ATOM 540 O O . LEU A 1 72 ? -7.827 -1.848 10.160 1.00 97.75 72 LEU A O 1
ATOM 544 N N . ALA A 1 73 ? -7.144 -1.719 8.033 1.00 97.38 73 ALA A N 1
ATOM 545 C CA . ALA A 1 73 ? -7.025 -3.173 7.875 1.00 97.38 73 ALA A CA 1
ATOM 546 C C . ALA A 1 73 ? -5.936 -3.789 8.780 1.00 97.38 73 ALA A C 1
ATOM 548 O O . ALA A 1 73 ? -6.003 -4.977 9.120 1.00 97.38 73 ALA A O 1
ATOM 549 N N . CYS A 1 74 ? -4.942 -3.008 9.212 1.00 96.69 74 CYS A N 1
ATOM 550 C CA . CYS A 1 74 ? -3.954 -3.475 10.181 1.00 96.69 74 CYS A CA 1
ATOM 551 C C . CYS A 1 74 ? -4.508 -3.557 11.611 1.00 96.69 74 CYS A C 1
ATOM 553 O O . CYS A 1 74 ? -4.087 -4.449 12.346 1.00 96.69 74 CYS A O 1
ATOM 555 N N . TYR A 1 75 ? -5.465 -2.700 11.982 1.00 96.88 75 TYR A N 1
ATOM 556 C CA . TYR A 1 75 ? -5.895 -2.528 13.377 1.00 96.88 75 TYR A CA 1
ATOM 557 C C . TYR A 1 75 ? -7.317 -3.037 13.686 1.00 96.88 75 TYR A C 1
ATOM 559 O O . TYR A 1 75 ? -7.521 -3.656 14.723 1.00 96.88 75 TYR A O 1
ATOM 567 N N . LEU A 1 76 ? -8.298 -2.846 12.799 1.00 96.06 76 LEU A N 1
ATOM 568 C CA . LEU A 1 76 ? -9.717 -3.144 13.077 1.00 96.06 76 LEU A CA 1
ATOM 569 C C . LEU A 1 76 ? -10.091 -4.593 12.838 1.00 96.06 76 LEU A C 1
ATOM 571 O O . LEU A 1 76 ? -9.577 -5.157 11.891 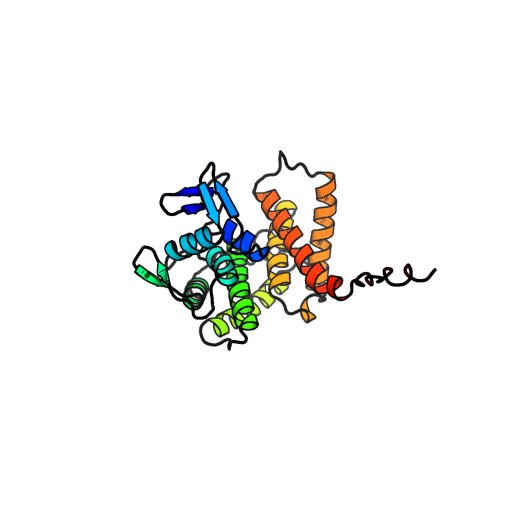1.00 96.06 76 LEU A O 1
ATOM 575 N N . ARG A 1 77 ? -11.053 -5.166 13.571 1.00 91.31 77 ARG A N 1
ATOM 576 C CA . ARG A 1 77 ? -11.570 -6.531 13.321 1.00 91.31 77 ARG A CA 1
ATOM 577 C C . ARG A 1 77 ? -12.426 -6.629 12.049 1.00 91.31 77 ARG A C 1
ATOM 579 O O . ARG A 1 77 ? -12.991 -5.647 11.589 1.00 91.31 77 ARG A O 1
ATOM 586 N N . ASP A 1 78 ? -12.547 -7.836 11.481 1.00 86.44 78 ASP A N 1
ATOM 587 C CA . ASP A 1 78 ? -13.303 -8.055 10.228 1.00 86.44 78 ASP A CA 1
ATOM 588 C C . ASP A 1 78 ? -14.813 -7.804 10.377 1.00 86.44 78 ASP A C 1
ATOM 590 O O . ASP A 1 78 ? -15.480 -7.491 9.398 1.00 86.44 78 ASP A O 1
ATOM 594 N N . ASP A 1 79 ? -15.360 -7.997 11.578 1.00 88.12 79 ASP A N 1
ATOM 595 C CA . ASP A 1 79 ? -16.765 -7.773 11.941 1.00 88.12 79 ASP A CA 1
ATOM 596 C C . ASP A 1 79 ? -17.023 -6.401 12.568 1.00 88.12 79 ASP A C 1
ATOM 598 O O . ASP A 1 79 ? -18.133 -6.118 13.015 1.00 88.12 79 ASP A O 1
ATOM 602 N N . GLU A 1 80 ? -16.005 -5.551 12.626 1.00 95.25 80 GLU A N 1
ATOM 603 C CA . GLU A 1 80 ? -16.123 -4.260 13.272 1.00 95.25 80 GLU A CA 1
ATOM 604 C C . GLU A 1 80 ? -16.856 -3.260 12.377 1.00 95.25 80 GLU A C 1
ATOM 606 O O . GLU A 1 80 ? -16.459 -3.012 11.233 1.00 95.25 80 GLU A O 1
ATOM 611 N N . SER A 1 81 ? -17.908 -2.655 12.928 1.00 96.94 81 SER A N 1
ATOM 612 C CA . SER A 1 81 ? -18.582 -1.497 12.351 1.00 96.94 81 SER A CA 1
ATOM 613 C C . SER A 1 81 ? -18.420 -0.271 13.246 1.00 96.94 81 SER A C 1
ATOM 615 O O . SER A 1 81 ? -18.217 -0.377 14.459 1.00 96.94 81 SER A O 1
ATOM 617 N N . TRP A 1 82 ? -18.467 0.915 12.648 1.00 97.94 82 TRP A N 1
ATOM 618 C CA . TRP A 1 82 ? -18.373 2.180 13.371 1.00 97.94 82 TRP A CA 1
ATOM 619 C C . TRP A 1 82 ? -19.151 3.280 12.662 1.00 97.94 82 TRP A C 1
ATOM 621 O O . TRP A 1 82 ? -19.423 3.190 11.469 1.00 97.94 82 TRP A O 1
ATOM 631 N N . LYS A 1 83 ? -19.434 4.368 13.380 1.00 98.19 83 LYS A N 1
ATOM 632 C CA . LYS A 1 83 ? -19.983 5.585 12.781 1.00 98.19 83 LYS A CA 1
ATOM 633 C C . LYS A 1 83 ? -18.890 6.599 12.485 1.00 98.19 83 LYS A C 1
ATOM 635 O O . LYS A 1 83 ? -18.012 6.816 13.320 1.00 98.19 83 LYS A O 1
ATOM 640 N N . ASN A 1 84 ? -18.949 7.227 11.313 1.00 97.25 84 ASN A N 1
ATOM 641 C CA . ASN A 1 84 ? -18.123 8.403 11.033 1.00 97.25 84 ASN A CA 1
ATOM 642 C C . ASN A 1 84 ? -18.695 9.658 11.722 1.00 97.25 84 ASN A C 1
ATOM 644 O O . ASN A 1 84 ? -19.750 9.615 12.356 1.00 97.25 84 ASN A O 1
ATOM 648 N N . GLU A 1 85 ? -18.032 10.802 11.561 1.00 95.50 85 GLU A N 1
ATOM 649 C CA . GLU A 1 85 ? -18.467 12.076 12.150 1.00 95.50 85 GLU A CA 1
ATOM 650 C C . GLU A 1 85 ? -19.814 12.594 11.600 1.00 95.50 85 GLU A C 1
ATOM 652 O O . GLU A 1 85 ? -20.457 13.424 12.236 1.00 95.50 85 GLU A O 1
ATOM 657 N N . SER A 1 86 ? -20.279 12.080 10.453 1.00 96.19 86 SER A N 1
ATOM 658 C CA . SER A 1 86 ? -21.624 12.356 9.911 1.00 96.19 86 SER A CA 1
ATOM 659 C C . SER A 1 86 ? -22.686 11.345 10.361 1.00 96.19 86 SER A C 1
ATOM 661 O O . SER A 1 86 ? -23.836 11.443 9.939 1.00 96.19 86 SER A O 1
ATOM 663 N N . GLY A 1 87 ? -22.325 10.369 11.197 1.00 97.00 87 GLY A N 1
ATOM 664 C CA . GLY A 1 87 ? -23.226 9.321 11.676 1.00 97.00 87 GLY A CA 1
ATOM 665 C C . GLY A 1 87 ? -23.479 8.174 10.690 1.00 97.00 87 GLY A C 1
ATOM 666 O O . GLY A 1 87 ? -24.330 7.332 10.970 1.00 97.00 87 GLY A O 1
ATOM 667 N N . GLU A 1 88 ? -22.763 8.116 9.564 1.00 97.56 88 GLU A N 1
ATOM 668 C CA . GLU A 1 88 ? -22.859 7.018 8.595 1.00 97.56 88 GLU A CA 1
ATOM 669 C C . GLU A 1 88 ? -22.189 5.749 9.138 1.00 97.56 88 GLU A C 1
ATOM 671 O O . GLU A 1 88 ? -21.124 5.840 9.742 1.00 97.56 88 GLU A O 1
ATOM 676 N N . GLU A 1 89 ? -22.767 4.574 8.873 1.00 98.12 89 GLU A N 1
ATOM 677 C CA . GLU A 1 89 ? -22.211 3.270 9.271 1.00 98.12 89 GLU A CA 1
ATOM 678 C C . GLU A 1 89 ? -21.109 2.797 8.317 1.00 98.12 89 GLU A C 1
ATOM 680 O O . GLU A 1 89 ? -21.338 2.622 7.121 1.00 98.12 89 GLU A O 1
ATOM 685 N N . TRP A 1 90 ? -19.922 2.529 8.841 1.00 98.38 90 TRP A N 1
ATOM 686 C CA . TRP A 1 90 ? -18.755 2.070 8.099 1.00 98.38 90 TRP A CA 1
ATOM 687 C C . TRP A 1 90 ? -18.275 0.707 8.585 1.00 98.38 90 TRP A C 1
ATOM 689 O O . TRP A 1 90 ? -18.458 0.334 9.740 1.00 98.38 90 TRP A O 1
ATOM 699 N N . SER A 1 91 ? -17.640 -0.025 7.676 1.00 97.75 91 SER A N 1
ATOM 700 C CA . SER A 1 91 ? -16.957 -1.293 7.919 1.00 97.75 91 SER A CA 1
ATOM 701 C C . SER A 1 91 ? -15.753 -1.398 6.978 1.00 97.75 91 SER A C 1
ATOM 703 O O . SER A 1 91 ? -15.651 -0.645 6.001 1.00 97.75 91 SER A O 1
ATOM 705 N N . LEU A 1 92 ? -14.844 -2.347 7.228 1.00 97.00 92 LEU A N 1
ATOM 706 C CA . LEU A 1 92 ? -13.758 -2.634 6.281 1.00 97.00 92 LEU A CA 1
ATOM 707 C C . LEU A 1 92 ? -14.296 -3.057 4.906 1.00 97.00 92 LEU A C 1
ATOM 709 O O . LEU A 1 92 ? -13.722 -2.681 3.888 1.00 97.00 92 LEU A O 1
ATOM 713 N N . GLU A 1 93 ? -15.408 -3.794 4.866 1.00 97.00 93 GLU A N 1
ATOM 714 C CA . GLU A 1 93 ? -16.047 -4.190 3.609 1.00 97.00 93 GLU A CA 1
ATOM 715 C C . GLU A 1 93 ? -16.631 -2.987 2.854 1.00 97.00 93 GLU A C 1
ATOM 717 O O . GLU A 1 93 ? -16.472 -2.899 1.638 1.00 97.00 93 GLU A O 1
ATOM 722 N N . ARG A 1 94 ? -17.226 -2.013 3.561 1.00 97.38 94 ARG A N 1
ATOM 723 C CA . ARG A 1 94 ? -17.683 -0.760 2.937 1.00 97.38 94 ARG A CA 1
ATOM 724 C C . ARG A 1 94 ? -16.511 0.047 2.379 1.00 97.38 94 ARG A C 1
ATOM 726 O O . ARG A 1 94 ? -16.604 0.523 1.256 1.00 97.38 94 ARG A O 1
ATOM 733 N N . LEU A 1 95 ? -15.403 0.182 3.116 1.00 97.25 95 LEU A N 1
ATOM 734 C CA . LEU A 1 95 ? -14.203 0.858 2.595 1.00 97.25 95 LEU A CA 1
ATOM 735 C C . LEU A 1 95 ? -13.674 0.173 1.331 1.00 97.25 95 LEU A C 1
ATOM 737 O O . LEU A 1 95 ? -13.292 0.846 0.378 1.00 97.25 95 LEU A O 1
ATOM 741 N N . LEU A 1 96 ? -13.678 -1.162 1.319 1.00 97.06 96 LEU A N 1
ATOM 742 C CA . LEU A 1 96 ? -13.294 -1.952 0.155 1.00 97.06 96 LEU A CA 1
ATOM 743 C C . LEU A 1 96 ? -14.210 -1.662 -1.041 1.00 97.06 96 LEU A C 1
ATOM 745 O O . LEU A 1 96 ? -13.718 -1.464 -2.148 1.00 97.06 96 LEU A O 1
ATOM 749 N N . GLN A 1 97 ? -15.523 -1.595 -0.812 1.00 97.94 97 GLN A N 1
ATOM 750 C CA . GLN A 1 97 ? -16.502 -1.242 -1.837 1.00 97.94 97 GLN A CA 1
ATOM 751 C C . GLN A 1 97 ? -16.265 0.162 -2.405 1.00 97.94 97 GLN A C 1
ATOM 753 O O . GLN A 1 97 ? -16.166 0.305 -3.620 1.00 97.94 97 GLN A O 1
ATOM 758 N N . GLU A 1 98 ? -16.145 1.177 -1.545 1.00 97.62 98 GLU A N 1
ATOM 759 C CA . GLU A 1 98 ? -15.915 2.573 -1.950 1.00 97.62 98 GLU A CA 1
ATOM 760 C C . GLU A 1 98 ? -14.650 2.688 -2.807 1.00 97.62 98 GLU A C 1
ATOM 762 O O . GLU A 1 98 ? -14.658 3.308 -3.870 1.00 97.62 98 GLU A O 1
ATOM 767 N N . GLU A 1 99 ? -13.572 2.012 -2.398 1.00 97.44 99 GLU A N 1
ATOM 768 C CA . GLU A 1 99 ? -12.350 1.966 -3.188 1.00 97.44 99 GLU A CA 1
ATOM 769 C C . GLU A 1 99 ? -12.538 1.219 -4.506 1.00 97.44 99 GLU A C 1
ATOM 771 O O . GLU A 1 99 ? -12.010 1.664 -5.517 1.00 97.44 99 GLU A O 1
ATOM 776 N N . LEU A 1 100 ? -13.287 0.118 -4.561 1.00 97.50 100 LEU A N 1
ATOM 777 C CA . LEU A 1 100 ? -13.553 -0.606 -5.809 1.00 97.50 100 LEU A CA 1
ATOM 778 C C . LEU A 1 100 ? -14.449 0.176 -6.785 1.00 97.50 100 LEU A C 1
ATOM 780 O O . LEU A 1 100 ? -14.269 0.046 -7.997 1.00 97.50 100 LEU A O 1
ATOM 784 N N . ASP A 1 101 ? -15.367 0.994 -6.277 1.00 96.75 101 ASP A N 1
ATOM 785 C CA . ASP A 1 101 ? -16.297 1.804 -7.075 1.00 96.75 101 ASP A CA 1
ATOM 786 C C . ASP A 1 101 ? -15.663 3.116 -7.570 1.00 96.75 101 ASP A C 1
ATOM 788 O O . ASP A 1 101 ? -16.126 3.716 -8.543 1.00 96.75 101 ASP A O 1
ATOM 792 N N . ARG A 1 102 ? -14.562 3.550 -6.947 1.00 94.00 102 ARG A N 1
ATOM 793 C CA . ARG A 1 102 ? -13.853 4.777 -7.311 1.00 94.00 102 ARG A CA 1
ATOM 794 C C . ARG A 1 102 ? -13.050 4.639 -8.609 1.00 94.00 102 ARG A C 1
ATOM 796 O O . ARG A 1 102 ? -12.320 3.669 -8.831 1.00 94.00 102 ARG A O 1
ATOM 803 N N . SER A 1 103 ? -13.114 5.681 -9.440 1.00 91.81 103 SER A N 1
ATOM 804 C CA . SER A 1 103 ? -12.195 5.872 -10.567 1.00 91.81 103 SER A CA 1
ATOM 805 C C . SER A 1 103 ? -10.889 6.498 -10.077 1.00 91.81 103 SER A C 1
ATOM 807 O O . SER A 1 103 ? -10.910 7.504 -9.367 1.00 91.81 103 SER A O 1
ATOM 809 N N . VAL A 1 104 ? -9.755 5.901 -10.443 1.00 90.81 104 VAL A N 1
ATOM 810 C CA . VAL A 1 104 ? -8.422 6.333 -9.999 1.00 90.81 104 VAL A CA 1
ATOM 811 C C . VAL A 1 104 ? -7.529 6.538 -11.209 1.00 90.81 104 VAL A C 1
ATOM 813 O O . VAL A 1 104 ? -7.495 5.695 -12.107 1.00 90.81 104 VAL A O 1
ATOM 816 N N . ALA A 1 105 ? -6.811 7.661 -11.226 1.00 93.12 105 ALA A N 1
ATOM 817 C CA . ALA A 1 105 ? -5.805 7.934 -12.239 1.00 93.12 105 ALA A CA 1
ATOM 818 C C . ALA A 1 105 ? -4.707 6.862 -12.182 1.00 93.12 105 ALA A C 1
ATOM 820 O O . ALA A 1 105 ? -4.246 6.477 -11.112 1.00 93.12 105 ALA A O 1
ATOM 821 N N . LEU A 1 106 ? -4.324 6.338 -13.344 1.00 95.94 106 LEU A N 1
ATOM 822 C CA . LEU A 1 106 ? -3.371 5.231 -13.443 1.00 95.94 106 LEU A CA 1
ATOM 823 C C . LEU A 1 106 ? -1.920 5.696 -13.610 1.00 95.94 106 LEU A C 1
ATOM 825 O O . LEU A 1 106 ? -1.031 4.855 -13.727 1.00 95.94 106 LEU A O 1
ATOM 829 N N . ASP A 1 107 ? -1.682 7.005 -13.668 1.00 95.88 107 ASP A N 1
ATOM 830 C CA . ASP A 1 107 ? -0.392 7.619 -13.977 1.00 95.88 107 ASP A CA 1
ATOM 831 C C . ASP A 1 107 ? 0.394 8.115 -12.757 1.00 95.88 107 ASP A C 1
ATOM 833 O O . ASP A 1 107 ? 1.464 8.702 -12.927 1.00 95.88 107 ASP A O 1
ATOM 837 N N . ASP A 1 108 ? -0.075 7.824 -11.541 1.00 94.62 108 ASP A N 1
ATOM 838 C CA . ASP A 1 108 ? 0.595 8.200 -10.298 1.00 94.62 108 ASP A CA 1
ATOM 839 C C . ASP A 1 108 ? 0.505 7.133 -9.180 1.00 94.62 108 ASP A C 1
ATOM 841 O O . ASP A 1 108 ? 0.031 6.006 -9.365 1.00 94.62 108 ASP A O 1
ATOM 845 N N . SER A 1 109 ? 0.998 7.497 -7.990 1.00 94.06 109 SER A N 1
ATOM 846 C CA . SER A 1 109 ? 1.054 6.617 -6.822 1.00 94.06 109 SER A CA 1
ATOM 847 C C . SER A 1 109 ? -0.307 6.359 -6.168 1.00 94.06 109 SER A C 1
ATOM 849 O O . SER A 1 109 ? -0.416 5.395 -5.404 1.00 94.06 109 SER A O 1
ATOM 851 N N . ALA A 1 110 ? -1.355 7.135 -6.473 1.00 94.44 110 ALA A N 1
ATOM 852 C CA . ALA A 1 110 ? -2.696 6.898 -5.940 1.00 94.44 110 ALA A CA 1
ATOM 853 C C . ALA A 1 110 ? -3.232 5.531 -6.388 1.00 94.44 110 ALA A C 1
ATOM 855 O O . ALA A 1 110 ? -3.838 4.816 -5.587 1.00 94.44 110 ALA A O 1
ATOM 856 N N . ALA A 1 111 ? -2.916 5.107 -7.618 1.00 96.44 111 ALA A N 1
ATOM 857 C CA . ALA A 1 111 ? -3.230 3.763 -8.093 1.00 96.44 111 ALA A CA 1
ATOM 858 C C . ALA A 1 111 ? -2.581 2.682 -7.215 1.00 96.44 111 ALA A C 1
ATOM 860 O O . ALA A 1 111 ? -3.256 1.754 -6.770 1.00 96.44 111 ALA A O 1
ATOM 861 N N . THR A 1 112 ? -1.288 2.814 -6.899 1.00 97.31 112 THR A N 1
ATOM 862 C CA . THR A 1 112 ? -0.605 1.846 -6.023 1.00 97.31 112 THR A CA 1
ATOM 863 C C . THR A 1 112 ? -1.103 1.893 -4.582 1.00 97.31 112 THR A C 1
ATOM 865 O O . THR A 1 112 ? -1.208 0.843 -3.954 1.00 97.31 112 THR A O 1
ATOM 868 N N . ASN A 1 113 ? -1.484 3.067 -4.070 1.00 96.88 113 ASN A N 1
ATOM 869 C CA . ASN A 1 113 ? -2.054 3.196 -2.729 1.00 96.88 113 ASN A CA 1
ATOM 870 C C . ASN A 1 113 ? -3.389 2.454 -2.633 1.00 96.88 113 ASN A C 1
ATOM 872 O O . ASN A 1 113 ? -3.608 1.722 -1.665 1.00 96.88 113 ASN A O 1
ATOM 876 N N . ARG A 1 114 ? -4.255 2.581 -3.649 1.00 97.62 114 ARG A N 1
ATOM 877 C CA . ARG A 1 114 ? -5.513 1.826 -3.729 1.00 97.62 114 ARG A CA 1
ATOM 878 C C . ARG A 1 114 ? -5.248 0.326 -3.731 1.00 97.62 114 ARG A C 1
ATOM 880 O O . ARG A 1 114 ? -5.804 -0.396 -2.908 1.00 97.62 114 ARG A O 1
ATOM 887 N N . LEU A 1 115 ? -4.355 -0.140 -4.604 1.00 98.50 115 LEU A N 1
ATOM 888 C CA . LEU A 1 115 ? -4.006 -1.560 -4.709 1.00 98.50 115 LEU A CA 1
ATOM 889 C C . LEU A 1 115 ? -3.406 -2.113 -3.404 1.00 98.50 115 LEU A C 1
ATOM 891 O O . LEU A 1 115 ? -3.728 -3.236 -3.006 1.00 98.50 115 LEU A O 1
ATOM 895 N N . LEU A 1 116 ? -2.592 -1.324 -2.695 1.00 98.00 116 LEU A N 1
ATOM 896 C CA . LEU A 1 116 ? -2.113 -1.657 -1.352 1.00 98.00 116 LEU A CA 1
ATOM 897 C C . LEU A 1 116 ? -3.269 -1.773 -0.354 1.00 98.00 116 LEU A C 1
ATOM 899 O O . LEU A 1 116 ? -3.334 -2.770 0.362 1.00 98.00 116 LEU A O 1
ATOM 903 N N . GLY A 1 117 ? -4.205 -0.820 -0.335 1.00 98.00 117 GLY A N 1
ATOM 904 C CA . GLY A 1 117 ? -5.393 -0.870 0.525 1.00 98.00 117 GLY A CA 1
ATOM 905 C C . GLY A 1 117 ? -6.190 -2.162 0.337 1.00 98.00 117 GLY A C 1
ATOM 906 O O . GLY A 1 117 ? -6.412 -2.900 1.301 1.00 98.00 117 GLY A O 1
ATOM 907 N N . LEU A 1 118 ? -6.529 -2.493 -0.914 1.00 98.56 118 LEU A N 1
ATOM 908 C CA . LEU A 1 118 ? -7.219 -3.744 -1.253 1.00 98.56 118 LEU A CA 1
ATOM 909 C C . LEU A 1 118 ? -6.413 -4.973 -0.787 1.00 98.56 118 LEU A C 1
ATOM 911 O O . LEU A 1 118 ? -6.961 -5.899 -0.186 1.00 98.56 118 LEU A O 1
ATOM 915 N N . THR A 1 119 ? -5.094 -4.963 -1.007 1.00 98.50 119 THR A N 1
ATOM 916 C CA . THR A 1 119 ? -4.197 -6.065 -0.623 1.00 98.50 119 THR A CA 1
ATOM 917 C C . THR A 1 119 ? -4.190 -6.291 0.891 1.00 98.50 119 THR A C 1
ATOM 919 O O . THR A 1 119 ? -4.306 -7.432 1.346 1.00 98.50 119 THR A O 1
ATOM 922 N N . TYR A 1 120 ? -4.077 -5.228 1.692 1.00 97.94 120 TYR A N 1
ATOM 923 C CA . TYR A 1 120 ? -4.069 -5.335 3.154 1.00 97.94 120 TYR A CA 1
ATOM 924 C C . TYR A 1 120 ? -5.409 -5.838 3.697 1.00 97.94 120 TYR A C 1
ATOM 926 O O . TYR A 1 120 ? -5.417 -6.691 4.590 1.00 97.94 120 TYR A O 1
ATOM 934 N N . ALA A 1 121 ? -6.529 -5.403 3.113 1.00 97.38 121 ALA A N 1
ATOM 935 C CA . ALA A 1 121 ? -7.855 -5.907 3.460 1.00 97.38 121 ALA A CA 1
ATOM 936 C C . ALA A 1 121 ? -7.995 -7.418 3.186 1.00 97.38 121 ALA A C 1
ATOM 938 O O . ALA A 1 121 ? -8.455 -8.164 4.055 1.00 97.38 121 ALA A O 1
ATOM 939 N N . LEU A 1 122 ? -7.530 -7.905 2.027 1.00 97.56 122 LEU A N 1
ATOM 940 C CA . LEU A 1 122 ? -7.545 -9.338 1.702 1.00 97.56 122 LEU A CA 1
ATOM 941 C C . LEU A 1 122 ? -6.617 -10.163 2.597 1.00 97.56 122 LEU A C 1
ATOM 943 O O . LEU A 1 122 ? -7.004 -11.231 3.079 1.00 97.56 122 LEU A O 1
ATOM 947 N N . ARG A 1 123 ? -5.392 -9.683 2.847 1.00 95.31 123 ARG A N 1
ATOM 948 C CA . ARG A 1 123 ? -4.442 -10.356 3.749 1.00 95.31 123 ARG A CA 1
ATOM 949 C C . ARG A 1 123 ? -4.993 -10.434 5.164 1.00 95.31 123 ARG A C 1
ATOM 951 O O . ARG A 1 123 ? -4.771 -11.425 5.857 1.00 95.31 123 ARG A O 1
ATOM 958 N N . ARG A 1 124 ? -5.722 -9.409 5.605 1.00 94.44 124 ARG A N 1
ATOM 959 C CA . ARG A 1 124 ? -6.438 -9.441 6.875 1.00 94.44 124 ARG A CA 1
ATOM 960 C C . ARG A 1 124 ? -7.504 -10.539 6.894 1.00 94.44 124 ARG A C 1
ATOM 962 O O . ARG A 1 124 ? -7.407 -11.426 7.737 1.00 94.44 124 ARG A O 1
ATOM 969 N N . ARG A 1 125 ? -8.433 -10.531 5.932 1.00 95.56 125 ARG A N 1
ATOM 970 C CA . ARG A 1 125 ? -9.504 -11.538 5.799 1.00 95.56 125 ARG A CA 1
ATOM 971 C C . ARG A 1 125 ? -8.941 -12.967 5.809 1.00 95.56 125 ARG A C 1
ATOM 973 O O . ARG A 1 125 ? -9.468 -13.846 6.485 1.00 95.56 125 ARG A O 1
ATOM 980 N N . ALA A 1 126 ? -7.816 -13.171 5.118 1.00 93.62 126 ALA A N 1
ATOM 981 C CA . ALA A 1 126 ? -7.104 -14.446 5.068 1.00 93.62 126 ALA A CA 1
ATOM 982 C C . ALA A 1 126 ? -6.512 -14.867 6.425 1.00 93.62 126 ALA A C 1
ATOM 984 O O . ALA A 1 126 ? -6.653 -16.025 6.812 1.00 93.62 126 ALA A O 1
ATOM 985 N N . ARG A 1 127 ? -5.888 -13.941 7.172 1.00 92.75 127 ARG A N 1
ATOM 986 C CA . ARG A 1 127 ? -5.380 -14.205 8.535 1.00 92.75 127 ARG A CA 1
ATOM 987 C C . ARG A 1 127 ? -6.501 -14.568 9.508 1.00 92.75 127 ARG A C 1
ATOM 989 O O . ARG A 1 127 ? -6.296 -15.417 10.367 1.00 92.75 127 ARG A O 1
ATOM 996 N N . SER A 1 128 ? -7.679 -13.972 9.340 1.00 92.25 128 SER A N 1
ATOM 997 C CA . SER A 1 128 ? -8.885 -14.305 10.107 1.00 92.25 128 SER A CA 1
ATOM 998 C C . SER A 1 128 ? -9.557 -15.613 9.663 1.00 92.25 128 SER A C 1
ATOM 1000 O O . SER A 1 128 ? -10.600 -15.958 10.213 1.00 92.25 128 SER A O 1
ATOM 1002 N N . GLN A 1 129 ? -9.016 -16.309 8.651 1.00 93.19 129 GLN A N 1
ATOM 1003 C CA . GLN A 1 129 ? -9.586 -17.526 8.053 1.00 93.19 129 GLN A CA 1
ATOM 1004 C C . GLN A 1 129 ? -11.052 -17.367 7.610 1.00 93.19 129 GLN A C 1
ATOM 1006 O O . GLN A 1 129 ? -11.820 -18.329 7.597 1.00 93.19 129 GLN A O 1
ATOM 1011 N N . ARG A 1 130 ? -11.456 -16.144 7.243 1.00 92.56 130 ARG A N 1
ATOM 1012 C CA . ARG A 1 130 ? -12.804 -15.858 6.746 1.00 92.56 130 ARG A CA 1
ATOM 1013 C C . ARG A 1 130 ? -12.874 -16.058 5.230 1.00 92.56 130 ARG A C 1
ATOM 1015 O O . ARG A 1 130 ? -11.875 -15.833 4.540 1.00 92.56 130 ARG A O 1
ATOM 1022 N N . PRO A 1 131 ? -14.042 -16.450 4.694 1.00 93.19 131 PRO A N 1
ATOM 1023 C CA . PRO A 1 131 ? -14.226 -16.556 3.254 1.00 93.19 131 PRO A CA 1
ATOM 1024 C C . PRO A 1 131 ? -14.012 -15.198 2.572 1.00 93.19 131 PRO A C 1
ATOM 1026 O O . PRO A 1 131 ? -14.278 -14.135 3.143 1.00 93.19 131 PRO A O 1
ATOM 1029 N N . ARG A 1 132 ? -13.511 -15.248 1.335 1.00 94.12 132 ARG A N 1
ATOM 1030 C CA . ARG A 1 132 ? -13.424 -14.097 0.430 1.00 94.12 132 ARG A CA 1
ATOM 1031 C C . ARG A 1 132 ? -14.687 -14.072 -0.423 1.00 94.12 132 ARG A C 1
ATOM 1033 O O . ARG A 1 132 ? -14.693 -14.536 -1.552 1.00 94.12 132 ARG A O 1
ATOM 1040 N N . ASP A 1 133 ? -15.774 -13.603 0.166 1.00 94.75 133 ASP A N 1
ATOM 1041 C CA . ASP A 1 133 ? -17.079 -13.404 -0.458 1.00 94.75 133 ASP A CA 1
ATOM 1042 C C . ASP A 1 133 ? -17.367 -11.908 -0.666 1.00 94.75 133 ASP A C 1
ATOM 1044 O O . ASP A 1 133 ? -16.585 -11.044 -0.259 1.00 94.75 133 ASP A O 1
ATOM 1048 N N . GLY A 1 134 ? -18.456 -11.592 -1.373 1.00 96.44 134 GLY A N 1
ATOM 1049 C CA . GLY A 1 134 ? -18.901 -10.211 -1.577 1.00 96.44 134 GLY A CA 1
ATOM 1050 C C . GLY A 1 134 ? -17.812 -9.309 -2.166 1.00 96.44 134 GLY A C 1
ATOM 1051 O O . GLY A 1 134 ? -17.228 -9.608 -3.213 1.00 96.44 134 GLY A O 1
ATOM 1052 N N . GLN A 1 135 ? -17.519 -8.202 -1.481 1.00 97.69 135 GLN A N 1
ATOM 1053 C CA . GLN A 1 135 ? -16.522 -7.236 -1.956 1.00 97.69 135 GLN A CA 1
ATOM 1054 C C . GLN A 1 135 ? -15.092 -7.782 -1.877 1.00 97.69 135 GLN A C 1
ATOM 1056 O O . GLN A 1 135 ? -14.238 -7.368 -2.660 1.00 97.69 135 GLN A O 1
ATOM 1061 N N . TYR A 1 136 ? -14.819 -8.747 -0.992 1.00 98.00 136 TYR A N 1
ATOM 1062 C CA . TYR A 1 136 ? -13.505 -9.386 -0.904 1.00 98.00 136 TYR A CA 1
ATOM 1063 C C . TYR A 1 136 ? -13.223 -10.245 -2.142 1.00 98.00 136 TYR A C 1
ATOM 1065 O O . TYR A 1 136 ? -12.129 -10.160 -2.693 1.00 98.00 136 TYR A O 1
ATOM 1073 N N . ALA A 1 137 ? -14.213 -10.990 -2.645 1.00 98.25 137 ALA A N 1
ATOM 1074 C CA . ALA A 1 137 ? -14.076 -11.720 -3.912 1.00 98.25 137 ALA A CA 1
ATOM 1075 C C . ALA A 1 137 ? -13.810 -10.765 -5.090 1.00 98.25 137 ALA A C 1
ATOM 1077 O O . ALA A 1 137 ? -12.942 -11.009 -5.929 1.00 98.25 137 ALA A O 1
ATOM 1078 N N . ARG A 1 138 ? -14.534 -9.637 -5.133 1.00 98.38 138 ARG A N 1
ATOM 1079 C CA . ARG A 1 138 ? -14.354 -8.605 -6.163 1.00 98.38 138 ARG A CA 1
ATOM 1080 C C . ARG A 1 138 ? -12.966 -7.963 -6.094 1.00 98.38 138 ARG A C 1
ATOM 1082 O O . ARG A 1 138 ? -12.350 -7.755 -7.135 1.00 98.38 138 ARG A O 1
ATOM 1089 N N . ALA A 1 139 ? -12.462 -7.679 -4.892 1.00 98.38 139 ALA A N 1
ATOM 1090 C CA . ALA A 1 139 ? -11.119 -7.139 -4.694 1.00 98.38 139 ALA A CA 1
ATOM 1091 C C . ALA A 1 139 ? -10.022 -8.115 -5.131 1.00 98.38 139 ALA A C 1
ATOM 1093 O O . ALA A 1 139 ? -9.034 -7.684 -5.717 1.00 98.38 139 ALA A O 1
ATOM 1094 N N . GLU A 1 140 ? -10.197 -9.412 -4.876 1.00 98.25 140 GLU A N 1
ATOM 1095 C CA . GLU A 1 140 ? -9.262 -10.449 -5.322 1.00 98.25 140 GLU A CA 1
ATOM 1096 C C . GLU A 1 140 ? -9.187 -10.511 -6.850 1.00 98.25 140 GLU A C 1
ATOM 1098 O O . GLU A 1 140 ? -8.105 -10.351 -7.413 1.00 98.25 140 GLU A O 1
ATOM 1103 N N . ALA A 1 141 ? -10.336 -10.604 -7.525 1.00 98.31 141 ALA A N 1
ATOM 1104 C CA . ALA A 1 141 ? -10.388 -10.601 -8.987 1.00 98.31 141 ALA A CA 1
ATOM 1105 C C . ALA A 1 141 ? -9.779 -9.322 -9.596 1.00 98.31 141 ALA A C 1
ATOM 1107 O O . ALA A 1 141 ? -9.053 -9.384 -10.590 1.00 98.31 141 ALA A O 1
ATOM 1108 N N . PHE A 1 142 ? -10.043 -8.165 -8.980 1.00 98.25 142 PHE A N 1
ATOM 1109 C CA . PHE A 1 142 ? -9.479 -6.883 -9.402 1.00 98.25 142 PHE A CA 1
ATOM 1110 C C . PHE A 1 142 ? -7.950 -6.849 -9.261 1.00 98.25 142 PHE A C 1
ATOM 1112 O O . PHE A 1 142 ? -7.251 -6.404 -10.172 1.00 98.25 142 PHE A O 1
ATOM 1119 N N . LEU A 1 143 ? -7.409 -7.339 -8.140 1.00 98.44 143 LEU A N 1
ATOM 1120 C CA . LEU A 1 143 ? -5.963 -7.400 -7.921 1.00 98.44 143 LEU A CA 1
ATOM 1121 C C . LEU A 1 143 ? -5.276 -8.357 -8.899 1.00 98.44 143 LEU A C 1
ATOM 1123 O O . LEU A 1 143 ? -4.238 -7.992 -9.445 1.00 98.44 143 LEU A O 1
ATOM 1127 N N . ASP A 1 144 ? -5.876 -9.512 -9.189 1.00 98.25 144 ASP A N 1
ATOM 1128 C CA . ASP A 1 144 ? -5.343 -10.475 -10.162 1.00 98.25 144 ASP A CA 1
ATOM 1129 C C . ASP A 1 144 ? -5.275 -9.895 -11.586 1.00 98.25 144 ASP A C 1
ATOM 1131 O O . ASP A 1 144 ? -4.350 -10.180 -12.358 1.00 98.25 144 ASP A O 1
ATOM 1135 N N . GLU A 1 145 ? -6.253 -9.070 -11.968 1.00 98.00 145 GLU A N 1
ATOM 1136 C CA . GLU A 1 145 ? -6.210 -8.317 -13.221 1.00 98.00 145 GLU A CA 1
ATOM 1137 C C . GLU A 1 145 ? -5.082 -7.286 -13.220 1.00 98.00 145 GLU A C 1
ATOM 1139 O O . GLU A 1 145 ? -4.282 -7.248 -14.160 1.00 98.00 145 GLU A O 1
ATOM 1144 N N . PHE A 1 146 ? -4.952 -6.515 -12.141 1.00 98.06 146 PHE A N 1
ATOM 1145 C CA . PHE A 1 146 ? -3.895 -5.517 -12.023 1.00 98.06 146 PHE A CA 1
ATOM 1146 C C . PHE A 1 146 ? -2.496 -6.129 -11.953 1.00 98.06 146 PHE A C 1
ATOM 1148 O O . PHE A 1 146 ? -1.558 -5.531 -12.478 1.00 98.06 146 PHE A O 1
ATOM 1155 N N . HIS A 1 147 ? -2.320 -7.321 -11.372 1.00 98.62 147 HIS A N 1
ATOM 1156 C CA . HIS A 1 147 ? -1.040 -8.038 -11.412 1.00 98.62 147 HIS A CA 1
ATOM 1157 C C . HIS A 1 147 ? -0.633 -8.339 -12.851 1.00 98.62 147 HIS A C 1
ATOM 1159 O O . HIS A 1 147 ? 0.505 -8.078 -13.239 1.00 98.62 147 HIS A O 1
ATOM 1165 N N . ARG A 1 148 ? -1.564 -8.852 -13.666 1.00 98.25 148 ARG A N 1
ATOM 1166 C CA . ARG A 1 148 ? -1.315 -9.122 -15.092 1.00 98.25 148 ARG A CA 1
ATOM 1167 C C . ARG A 1 148 ? -1.023 -7.836 -15.858 1.00 98.25 148 ARG A C 1
ATOM 1169 O O . ARG A 1 148 ? -0.058 -7.800 -16.621 1.00 98.25 148 ARG A O 1
ATOM 1176 N N . HIS A 1 149 ? -1.811 -6.787 -15.625 1.00 98.25 149 HIS A N 1
ATOM 1177 C CA . HIS A 1 149 ? -1.621 -5.484 -16.260 1.00 98.25 149 HIS A CA 1
ATOM 1178 C C . HIS A 1 149 ? -0.244 -4.897 -15.937 1.00 98.25 149 HIS A C 1
ATOM 1180 O O . HIS A 1 149 ? 0.527 -4.600 -16.847 1.00 98.25 149 HIS A O 1
ATOM 1186 N N . ALA A 1 150 ? 0.115 -4.825 -14.654 1.00 98.25 150 ALA A N 1
ATOM 1187 C CA . ALA A 1 150 ? 1.402 -4.312 -14.198 1.00 98.25 150 ALA A CA 1
ATOM 1188 C C . ALA A 1 150 ? 2.574 -5.048 -14.853 1.00 98.25 150 ALA A C 1
ATOM 1190 O O . ALA A 1 150 ? 3.460 -4.415 -15.425 1.00 98.25 150 ALA A O 1
ATOM 1191 N N . LEU A 1 151 ? 2.562 -6.383 -14.836 1.00 98.19 151 LEU A N 1
ATOM 1192 C CA . LEU A 1 151 ? 3.633 -7.183 -15.432 1.00 98.19 151 LEU A CA 1
ATOM 1193 C C . LEU A 1 151 ? 3.713 -7.009 -16.958 1.00 98.19 151 LEU A C 1
ATOM 1195 O O . LEU A 1 151 ? 4.811 -7.001 -17.508 1.00 98.19 151 LEU A O 1
ATOM 1199 N N . SER A 1 152 ? 2.584 -6.792 -17.644 1.00 97.81 152 SER A N 1
ATOM 1200 C CA . SER A 1 152 ? 2.567 -6.531 -19.094 1.00 97.81 152 SER A CA 1
ATOM 1201 C C . SER A 1 152 ? 3.224 -5.199 -19.492 1.00 97.81 152 SER A C 1
ATOM 1203 O O . SER A 1 152 ? 3.729 -5.059 -20.608 1.00 97.81 152 SER A O 1
ATOM 1205 N N . LEU A 1 153 ? 3.247 -4.229 -18.573 1.00 98.25 153 LEU A N 1
ATOM 1206 C CA . LEU A 1 153 ? 3.833 -2.904 -18.779 1.00 98.25 153 LEU A CA 1
ATOM 1207 C C . LEU A 1 153 ? 5.320 -2.827 -18.417 1.00 98.25 153 LEU A C 1
ATOM 1209 O O . LEU A 1 153 ? 5.936 -1.790 -18.656 1.00 98.25 153 LEU A O 1
ATOM 1213 N N . GLN A 1 154 ? 5.904 -3.887 -17.853 1.00 98.31 154 GLN A N 1
ATOM 1214 C CA . GLN A 1 154 ? 7.298 -3.873 -17.419 1.00 98.31 154 GLN A CA 1
ATOM 1215 C C . GLN A 1 154 ? 8.257 -3.737 -18.616 1.00 98.31 154 GLN A C 1
ATOM 1217 O O . GLN A 1 154 ? 8.087 -4.362 -19.674 1.00 98.31 154 GLN A O 1
ATOM 1222 N N . ASN A 1 155 ? 9.291 -2.917 -18.459 1.00 97.94 155 ASN A N 1
ATOM 1223 C CA . ASN A 1 155 ? 10.385 -2.817 -19.419 1.00 97.94 155 ASN A CA 1
ATOM 1224 C C . ASN A 1 155 ? 11.331 -4.024 -19.302 1.00 97.94 155 ASN A C 1
ATOM 1226 O O . ASN A 1 155 ? 11.317 -4.773 -18.322 1.00 97.94 155 ASN A O 1
ATOM 1230 N N . SER A 1 156 ? 12.170 -4.236 -20.316 1.00 96.44 156 SER A N 1
ATOM 1231 C CA . SER A 1 156 ? 13.112 -5.364 -20.339 1.00 96.44 156 SER A CA 1
ATOM 1232 C C . SER A 1 156 ? 14.175 -5.303 -19.242 1.00 96.44 156 SER A C 1
ATOM 1234 O O . SER A 1 156 ? 14.711 -6.345 -18.877 1.00 96.44 156 SER A O 1
ATOM 1236 N N . ASP A 1 157 ? 14.468 -4.118 -18.704 1.00 96.12 157 ASP A N 1
ATOM 1237 C CA . ASP A 1 157 ? 15.402 -3.915 -17.590 1.00 96.12 157 ASP A CA 1
ATOM 1238 C C . ASP A 1 157 ? 14.763 -4.135 -16.205 1.00 96.12 157 ASP A C 1
ATOM 1240 O O . ASP A 1 157 ? 15.461 -4.090 -15.198 1.00 96.12 157 ASP A O 1
ATOM 1244 N N . GLY A 1 158 ? 13.453 -4.403 -16.146 1.00 97.75 158 GLY A N 1
ATOM 1245 C CA . GLY A 1 158 ? 12.701 -4.590 -14.904 1.00 97.75 158 GLY A CA 1
ATOM 1246 C C . GLY A 1 158 ? 12.001 -3.338 -14.376 1.00 97.75 158 GLY A C 1
ATOM 1247 O O . GLY A 1 158 ? 11.219 -3.455 -13.432 1.00 97.75 158 GLY A O 1
ATOM 1248 N N . SER A 1 159 ? 12.237 -2.170 -14.977 1.00 98.19 159 SER A N 1
ATOM 1249 C CA . SER A 1 159 ? 11.604 -0.913 -14.572 1.00 98.19 159 SER A CA 1
ATOM 1250 C C . SER A 1 159 ? 10.158 -0.786 -15.053 1.00 98.19 159 SER A C 1
ATOM 1252 O O . SER A 1 159 ? 9.713 -1.471 -15.982 1.00 98.19 159 SER A O 1
ATOM 1254 N N . TRP A 1 160 ? 9.436 0.151 -14.441 1.00 98.31 160 TRP A N 1
ATOM 1255 C CA . TRP A 1 160 ? 8.189 0.696 -14.970 1.00 98.31 160 TRP A CA 1
ATOM 1256 C C . TRP A 1 160 ? 8.357 2.168 -15.345 1.00 98.31 160 TRP A C 1
ATOM 1258 O O . TRP A 1 160 ? 9.195 2.882 -14.795 1.00 98.31 160 TRP A O 1
ATOM 1268 N N . HIS A 1 161 ? 7.548 2.620 -16.303 1.00 97.44 161 HIS A N 1
ATOM 1269 C CA . HIS A 1 161 ? 7.554 4.008 -16.752 1.00 97.44 161 HIS A CA 1
ATOM 1270 C C . HIS A 1 161 ? 7.105 4.952 -15.614 1.00 97.44 161 HIS A C 1
ATOM 1272 O O . HIS A 1 161 ? 6.184 4.606 -14.872 1.00 97.44 161 HIS A O 1
ATOM 1278 N N . PRO A 1 162 ? 7.607 6.203 -15.548 1.00 96.88 162 PRO A N 1
ATOM 1279 C CA . PRO A 1 162 ? 7.133 7.251 -14.629 1.00 96.88 162 PRO A CA 1
ATOM 1280 C C . PRO A 1 162 ? 5.622 7.509 -14.573 1.00 96.88 162 PRO A C 1
ATOM 1282 O O . PRO A 1 162 ? 5.141 8.122 -13.630 1.00 96.88 162 PRO A O 1
ATOM 1285 N N . ARG A 1 163 ? 4.877 7.049 -15.584 1.00 96.75 163 ARG A N 1
ATOM 1286 C CA . ARG A 1 163 ? 3.406 7.103 -15.654 1.00 96.75 163 ARG A CA 1
ATOM 1287 C C . ARG A 1 163 ? 2.750 5.817 -15.133 1.00 96.75 163 ARG A C 1
ATOM 1289 O O . ARG A 1 163 ? 1.655 5.477 -15.572 1.00 96.75 163 ARG A O 1
ATOM 1296 N N . PHE A 1 164 ? 3.424 5.078 -14.258 1.00 97.56 164 PHE A N 1
ATOM 1297 C CA . PHE A 1 164 ? 2.880 3.931 -13.532 1.00 97.56 164 PHE A CA 1
ATOM 1298 C C . PHE A 1 164 ? 2.166 2.922 -14.453 1.00 97.56 164 PHE A C 1
ATOM 1300 O O . PHE A 1 164 ? 2.801 2.295 -15.300 1.00 97.56 164 PHE A O 1
ATOM 1307 N N . PHE A 1 165 ? 0.847 2.772 -14.309 1.00 98.00 165 PHE A N 1
ATOM 1308 C CA . PHE A 1 165 ? 0.028 1.812 -15.048 1.00 98.00 165 PHE A CA 1
ATOM 1309 C C . PHE A 1 165 ? -0.582 2.392 -16.333 1.00 98.00 165 PHE A C 1
ATOM 1311 O O . PHE A 1 165 ? -1.292 1.683 -17.047 1.00 98.00 165 PHE A O 1
ATOM 1318 N N . ALA A 1 166 ? -0.345 3.671 -16.632 1.00 96.88 166 ALA A N 1
ATOM 1319 C CA . ALA A 1 166 ? -0.956 4.360 -17.764 1.00 96.88 166 ALA A CA 1
ATOM 1320 C C . ALA A 1 166 ? -0.152 4.247 -19.069 1.00 96.88 166 ALA A C 1
ATOM 1322 O O . ALA A 1 166 ? -0.655 4.621 -20.130 1.00 96.88 166 ALA A O 1
ATOM 1323 N N . SER A 1 167 ? 1.106 3.805 -19.029 1.00 93.94 167 SER A N 1
ATOM 1324 C CA . SER A 1 167 ? 1.884 3.527 -20.242 1.00 93.94 167 SER A CA 1
ATOM 1325 C C . SER A 1 167 ? 3.095 2.651 -19.965 1.00 93.94 167 SER A C 1
ATOM 1327 O O . SER A 1 167 ? 3.719 2.753 -18.914 1.00 93.94 167 SER A O 1
ATOM 1329 N N . ARG A 1 168 ? 3.485 1.876 -20.976 1.00 96.00 168 ARG A N 1
ATOM 1330 C CA . ARG A 1 168 ? 4.802 1.244 -21.058 1.00 96.00 168 ARG A CA 1
ATOM 1331 C C . ARG A 1 168 ? 5.810 2.210 -21.678 1.00 96.00 168 ARG A C 1
ATOM 1333 O O . ARG A 1 168 ? 5.429 3.039 -22.504 1.00 96.00 168 ARG A O 1
ATOM 1340 N N . GLY A 1 169 ? 7.081 2.073 -21.320 1.00 91.88 169 GLY A N 1
ATOM 1341 C CA . GLY A 1 169 ? 8.170 2.812 -21.944 1.00 91.88 169 GLY A CA 1
ATOM 1342 C C . GLY A 1 169 ? 9.328 3.053 -20.991 1.00 91.88 169 GLY A C 1
ATOM 1343 O O . GLY A 1 169 ? 9.169 3.032 -19.770 1.00 91.88 169 GLY A O 1
ATOM 1344 N N . GLU A 1 170 ? 10.489 3.326 -21.563 1.00 88.94 170 GLU A N 1
ATOM 1345 C CA . GLU A 1 170 ? 11.674 3.734 -20.816 1.00 88.94 170 GLU A CA 1
ATOM 1346 C C . GLU A 1 170 ? 11.678 5.252 -20.610 1.00 88.94 170 GLU A C 1
ATOM 1348 O O . GLU A 1 170 ? 11.177 6.012 -21.441 1.00 88.94 170 GLU A O 1
ATOM 1353 N N . SER A 1 171 ? 12.271 5.705 -19.507 1.00 90.88 171 SER A N 1
ATOM 1354 C CA . SER A 1 171 ? 12.471 7.124 -19.222 1.00 90.88 171 SER A CA 1
ATOM 1355 C C . SER A 1 171 ? 13.930 7.399 -18.891 1.00 90.88 171 SER A C 1
ATOM 1357 O O . SER A 1 171 ? 14.616 6.586 -18.277 1.00 90.88 171 SER A O 1
ATOM 1359 N N . ARG A 1 172 ? 14.402 8.586 -19.281 1.00 89.75 172 ARG A N 1
ATOM 1360 C CA . ARG A 1 172 ? 15.723 9.097 -18.884 1.00 89.75 172 ARG A CA 1
ATOM 1361 C C . ARG A 1 172 ? 15.713 9.723 -17.490 1.00 89.75 172 ARG A C 1
ATOM 1363 O O . ARG A 1 172 ? 16.780 9.986 -16.941 1.00 89.75 172 ARG A O 1
ATOM 1370 N N . ASP A 1 173 ? 14.531 9.977 -16.931 1.00 90.81 173 ASP A N 1
ATOM 1371 C CA . ASP A 1 173 ? 14.386 10.441 -15.556 1.00 90.81 173 ASP A CA 1
ATOM 1372 C C . ASP A 1 173 ? 14.517 9.251 -14.602 1.00 90.81 173 ASP A C 1
ATOM 1374 O O . ASP A 1 173 ? 13.579 8.473 -14.395 1.00 90.81 173 ASP A O 1
ATOM 1378 N N . THR A 1 174 ? 15.715 9.090 -14.048 1.00 88.75 174 THR A N 1
ATOM 1379 C CA . THR A 1 174 ? 16.043 7.967 -13.168 1.00 88.75 174 THR A CA 1
ATOM 1380 C C . THR A 1 174 ? 15.324 8.048 -11.827 1.00 88.75 174 THR A C 1
ATOM 1382 O O . THR A 1 174 ? 14.988 7.008 -11.270 1.00 88.75 174 THR A O 1
ATOM 1385 N N . ILE A 1 175 ? 15.029 9.249 -11.315 1.00 90.38 175 ILE A N 1
ATOM 1386 C CA . ILE A 1 175 ? 14.325 9.407 -10.037 1.00 90.38 175 ILE A CA 1
ATOM 1387 C C . ILE A 1 175 ? 12.848 9.056 -10.200 1.00 90.38 175 ILE A C 1
ATOM 1389 O O . ILE A 1 175 ? 12.303 8.342 -9.362 1.00 90.38 175 ILE A O 1
ATOM 1393 N N . GLU A 1 176 ? 12.203 9.486 -11.284 1.00 93.25 176 GLU A N 1
ATOM 1394 C CA . GLU A 1 176 ? 10.807 9.110 -11.540 1.00 93.25 176 GLU A CA 1
ATOM 1395 C C . GLU A 1 176 ? 10.652 7.628 -11.910 1.00 93.25 176 GLU A C 1
ATOM 1397 O O . GLU A 1 176 ? 9.661 6.987 -11.543 1.00 93.25 176 GLU A O 1
ATOM 1402 N N . SER A 1 177 ? 11.644 7.054 -12.596 1.00 95.19 177 SER A N 1
ATOM 1403 C CA . SER A 1 177 ? 11.672 5.613 -12.883 1.00 95.19 177 SER A CA 1
ATOM 1404 C C . SER A 1 177 ? 11.877 4.808 -11.601 1.00 95.19 177 SER A C 1
ATOM 1406 O O . SER A 1 177 ? 11.162 3.835 -11.365 1.00 95.19 177 SER A O 1
ATOM 1408 N N . LEU A 1 178 ? 12.779 5.251 -10.715 1.00 95.69 178 LEU A N 1
ATOM 1409 C CA . LEU A 1 178 ? 12.946 4.672 -9.383 1.00 95.69 178 LEU A CA 1
ATOM 1410 C C . LEU A 1 178 ? 11.653 4.761 -8.573 1.00 95.69 178 LEU A C 1
ATOM 1412 O O . LEU A 1 178 ? 11.268 3.787 -7.936 1.00 95.69 178 LEU A O 1
ATOM 1416 N N . ARG A 1 179 ? 10.972 5.910 -8.615 1.00 95.62 179 ARG A N 1
ATOM 1417 C CA . ARG A 1 179 ? 9.716 6.129 -7.898 1.00 95.62 179 ARG A CA 1
ATOM 1418 C C . ARG A 1 179 ? 8.634 5.159 -8.362 1.00 95.62 179 ARG A C 1
ATOM 1420 O O . ARG A 1 179 ? 8.149 4.360 -7.568 1.00 95.62 179 ARG A O 1
ATOM 1427 N N . SER A 1 180 ? 8.278 5.195 -9.642 1.00 97.81 180 SER A N 1
ATOM 1428 C CA . SER A 1 180 ? 7.248 4.313 -10.208 1.00 97.81 180 SER A CA 1
ATOM 1429 C C . SER A 1 180 ? 7.583 2.829 -10.010 1.00 97.81 180 SER A C 1
ATOM 1431 O O . SER A 1 180 ? 6.732 2.066 -9.550 1.00 97.81 180 SER A O 1
ATOM 1433 N N . THR A 1 181 ? 8.837 2.431 -10.250 1.00 98.31 181 THR A N 1
ATOM 1434 C CA . THR A 1 181 ? 9.296 1.047 -10.047 1.00 98.31 181 THR A CA 1
ATOM 1435 C C . THR A 1 181 ? 9.241 0.638 -8.577 1.00 98.31 181 THR A C 1
ATOM 1437 O O . THR A 1 181 ? 8.761 -0.449 -8.270 1.00 98.31 181 THR A O 1
ATOM 1440 N N . GLY A 1 182 ? 9.672 1.507 -7.660 1.00 98.19 182 GLY A N 1
ATOM 1441 C CA . GLY A 1 182 ? 9.617 1.265 -6.221 1.00 98.19 182 GLY A CA 1
ATOM 1442 C C . GLY A 1 182 ? 8.184 1.081 -5.731 1.00 98.19 182 GLY A C 1
ATOM 1443 O O . GLY A 1 182 ? 7.895 0.111 -5.040 1.00 98.19 182 GLY A O 1
ATOM 1444 N N . HIS A 1 183 ? 7.261 1.955 -6.139 1.00 98.25 183 HIS A N 1
ATOM 1445 C CA . HIS A 1 183 ? 5.843 1.842 -5.786 1.00 98.25 183 HIS A CA 1
ATOM 1446 C C . HIS A 1 183 ? 5.206 0.548 -6.304 1.00 98.25 183 HIS A C 1
ATOM 1448 O O . HIS A 1 183 ? 4.556 -0.169 -5.539 1.00 98.25 183 HIS A O 1
ATOM 1454 N N . ILE A 1 184 ? 5.388 0.243 -7.593 1.00 98.75 184 ILE A N 1
ATOM 1455 C CA . ILE A 1 184 ? 4.780 -0.936 -8.218 1.00 98.75 184 ILE A CA 1
ATOM 1456 C C . ILE A 1 184 ? 5.379 -2.210 -7.627 1.00 98.75 184 ILE A C 1
ATOM 1458 O O . ILE A 1 184 ? 4.626 -3.096 -7.219 1.00 98.75 184 ILE A O 1
ATOM 1462 N N . LEU A 1 185 ? 6.709 -2.297 -7.512 1.00 98.75 185 LEU A N 1
ATOM 1463 C CA . LEU A 1 185 ? 7.344 -3.479 -6.943 1.00 98.75 185 LEU A CA 1
ATOM 1464 C C . LEU A 1 185 ? 6.983 -3.657 -5.470 1.00 98.75 185 LEU A C 1
ATOM 1466 O O . LEU A 1 185 ? 6.715 -4.783 -5.072 1.00 98.75 185 LEU A O 1
ATOM 1470 N N . HIS A 1 186 ? 6.904 -2.584 -4.677 1.00 98.56 186 HIS A N 1
ATOM 1471 C CA . HIS A 1 186 ? 6.496 -2.681 -3.274 1.00 98.56 186 HIS A CA 1
ATOM 1472 C C . HIS A 1 186 ? 5.098 -3.290 -3.136 1.00 98.56 186 HIS A C 1
ATOM 1474 O O . HIS A 1 186 ? 4.879 -4.194 -2.333 1.00 98.56 186 HIS A O 1
ATOM 1480 N N . TRP A 1 187 ? 4.148 -2.863 -3.968 1.00 98.62 187 TRP A N 1
ATOM 1481 C CA . TRP A 1 187 ? 2.833 -3.493 -3.993 1.00 98.62 187 TRP A CA 1
ATOM 1482 C C . TRP A 1 187 ? 2.898 -4.962 -4.442 1.00 98.62 187 TRP A C 1
ATOM 1484 O O . TRP A 1 187 ? 2.287 -5.822 -3.800 1.00 98.62 187 TRP A O 1
ATOM 1494 N N . LEU A 1 188 ? 3.649 -5.287 -5.500 1.00 98.75 188 LEU A N 1
ATOM 1495 C CA . LEU A 1 188 ? 3.789 -6.665 -5.988 1.00 98.75 188 LEU A CA 1
ATOM 1496 C C . LEU A 1 188 ? 4.411 -7.591 -4.933 1.00 98.75 188 LEU A C 1
ATOM 1498 O O . LEU A 1 188 ? 3.908 -8.695 -4.722 1.00 98.75 188 LEU A O 1
ATOM 1502 N N . THR A 1 189 ? 5.445 -7.143 -4.217 1.00 98.31 189 THR A N 1
ATOM 1503 C CA . THR A 1 189 ? 6.103 -7.937 -3.167 1.00 98.31 189 THR A CA 1
ATOM 1504 C C . THR A 1 189 ? 5.229 -8.123 -1.934 1.00 98.31 189 THR A C 1
ATOM 1506 O O . THR A 1 189 ? 5.462 -9.061 -1.177 1.00 98.31 189 THR A O 1
ATOM 1509 N N . ILE A 1 190 ? 4.188 -7.311 -1.736 1.00 97.50 190 ILE A N 1
ATOM 1510 C CA . ILE A 1 190 ? 3.188 -7.500 -0.673 1.00 97.50 190 ILE A CA 1
ATOM 1511 C C . ILE A 1 190 ? 2.028 -8.396 -1.132 1.00 97.50 190 ILE A C 1
ATOM 1513 O O . ILE A 1 190 ? 1.481 -9.136 -0.308 1.00 97.50 190 ILE A O 1
ATOM 1517 N N . SER A 1 191 ? 1.634 -8.318 -2.406 1.00 98.19 191 SER A N 1
ATOM 1518 C CA . SER A 1 191 ? 0.366 -8.865 -2.917 1.00 98.19 191 SER A CA 1
ATOM 1519 C C . SER A 1 191 ? 0.482 -10.196 -3.660 1.00 98.19 191 SER A C 1
ATOM 1521 O O . SER A 1 191 ? -0.447 -10.998 -3.593 1.00 98.19 191 SER A O 1
ATOM 1523 N N . LEU A 1 192 ? 1.599 -10.466 -4.343 1.00 98.06 192 LEU A N 1
ATOM 1524 C CA . LEU A 1 192 ? 1.794 -11.728 -5.060 1.00 98.06 192 LEU A CA 1
ATOM 1525 C C . LEU A 1 192 ? 1.979 -12.906 -4.089 1.00 98.06 192 LEU A C 1
ATOM 1527 O O . LEU A 1 192 ? 2.534 -12.712 -3.004 1.00 98.06 192 LEU A O 1
ATOM 1531 N N . PRO A 1 193 ? 1.590 -14.139 -4.465 1.00 95.62 193 PRO A N 1
ATOM 1532 C CA . PRO A 1 193 ? 1.943 -15.342 -3.708 1.00 95.62 193 PRO A CA 1
ATOM 1533 C C . PRO A 1 193 ? 3.453 -15.628 -3.784 1.00 95.62 193 PRO A C 1
ATOM 1535 O O . PRO A 1 193 ? 4.107 -15.253 -4.758 1.00 95.62 193 PRO A O 1
ATOM 1538 N N . ASP A 1 194 ? 4.004 -16.335 -2.789 1.00 94.94 194 ASP A N 1
ATOM 1539 C CA . ASP A 1 194 ? 5.456 -16.594 -2.685 1.00 94.94 194 ASP A CA 1
ATOM 1540 C C . ASP A 1 194 ? 6.027 -17.278 -3.940 1.00 94.94 194 ASP A C 1
ATOM 1542 O O . ASP A 1 194 ? 7.103 -16.920 -4.415 1.00 94.94 194 ASP A O 1
ATOM 1546 N N . SER A 1 195 ? 5.263 -18.190 -4.553 1.00 94.75 195 SER A N 1
ATOM 1547 C CA . SER A 1 195 ? 5.650 -18.898 -5.784 1.00 94.75 195 SER A CA 1
ATOM 1548 C C . SER A 1 195 ? 5.886 -17.981 -6.987 1.00 94.75 195 SER A C 1
ATOM 1550 O O . SER A 1 195 ? 6.566 -18.370 -7.935 1.00 94.75 195 SER A O 1
ATOM 1552 N N . ARG A 1 196 ? 5.333 -16.763 -6.973 1.00 97.06 196 ARG A N 1
ATOM 1553 C CA . ARG A 1 196 ? 5.476 -15.776 -8.051 1.00 97.06 196 ARG A CA 1
ATOM 1554 C C . ARG A 1 196 ? 6.595 -14.771 -7.797 1.00 97.06 196 ARG A C 1
ATOM 1556 O O . ARG A 1 196 ? 6.976 -14.073 -8.736 1.00 97.06 196 ARG A O 1
ATOM 1563 N N . LEU A 1 197 ? 7.149 -14.710 -6.584 1.00 97.56 197 LEU A N 1
ATOM 1564 C CA . LEU A 1 197 ? 8.212 -13.760 -6.252 1.00 97.56 197 LEU A CA 1
ATOM 1565 C C . LEU A 1 197 ? 9.541 -14.092 -6.938 1.00 97.56 197 LEU A C 1
ATOM 1567 O O . LEU A 1 197 ? 10.308 -13.189 -7.226 1.00 97.56 197 LEU A O 1
ATOM 1571 N N . GLN A 1 198 ? 9.792 -15.350 -7.293 1.00 96.25 198 GLN A N 1
ATOM 1572 C CA . GLN A 1 198 ? 11.028 -15.750 -7.983 1.00 96.25 198 GLN A CA 1
ATOM 1573 C C . GLN A 1 198 ? 10.886 -15.792 -9.515 1.00 96.25 198 GLN A C 1
ATOM 1575 O O . GLN A 1 198 ? 11.703 -16.392 -10.211 1.00 96.25 198 GLN A O 1
ATOM 1580 N N . THR A 1 199 ? 9.836 -15.177 -10.066 1.00 97.94 199 THR A N 1
ATOM 1581 C CA . THR A 1 199 ? 9.673 -15.057 -11.523 1.00 97.94 199 THR A CA 1
ATOM 1582 C C . THR A 1 199 ? 10.683 -14.073 -12.110 1.00 97.94 199 THR A C 1
ATOM 1584 O O . THR A 1 199 ? 11.159 -13.162 -11.429 1.00 97.94 199 THR A O 1
ATOM 1587 N N . ALA A 1 200 ? 11.013 -14.242 -13.393 1.00 97.81 200 ALA A N 1
ATOM 1588 C CA . ALA A 1 200 ? 12.024 -13.424 -14.057 1.00 97.81 200 ALA A CA 1
ATOM 1589 C C . ALA A 1 200 ? 11.668 -11.926 -14.029 1.00 97.81 200 ALA A C 1
ATOM 1591 O O . ALA A 1 200 ? 12.550 -11.087 -13.883 1.00 97.81 200 ALA A O 1
ATOM 1592 N N . GLU A 1 201 ? 10.383 -11.588 -14.131 1.00 98.25 201 GLU A N 1
ATOM 1593 C CA . GLU A 1 201 ? 9.859 -10.226 -14.018 1.00 98.25 201 GLU A CA 1
ATOM 1594 C C . GLU A 1 201 ? 10.206 -9.586 -12.672 1.00 98.25 201 GLU A C 1
ATOM 1596 O O . GLU A 1 201 ? 10.723 -8.468 -12.629 1.00 98.25 201 GLU A O 1
ATOM 1601 N N . ILE A 1 202 ? 9.957 -10.299 -11.572 1.00 98.56 202 ILE A N 1
ATOM 1602 C CA . ILE A 1 202 ? 10.205 -9.784 -10.224 1.00 98.56 202 ILE A CA 1
ATOM 1603 C C . ILE A 1 202 ? 11.705 -9.682 -9.957 1.00 98.56 202 ILE A C 1
ATOM 1605 O O . ILE A 1 202 ? 12.162 -8.646 -9.482 1.00 98.56 202 ILE A O 1
ATOM 1609 N N . LEU A 1 203 ? 12.488 -10.691 -10.351 1.00 98.38 203 LEU A N 1
ATOM 1610 C CA . LEU A 1 203 ? 13.947 -10.664 -10.207 1.00 98.38 203 LEU A CA 1
ATOM 1611 C C . LEU A 1 203 ? 14.582 -9.483 -10.953 1.00 98.38 203 LEU A C 1
ATOM 1613 O O . LEU A 1 203 ? 15.465 -8.819 -10.412 1.00 98.38 203 LEU A O 1
ATOM 1617 N N . ARG A 1 204 ? 14.115 -9.171 -12.170 1.00 98.56 204 ARG A N 1
ATOM 1618 C CA . ARG A 1 204 ? 14.587 -7.990 -12.910 1.00 98.56 204 ARG A CA 1
ATOM 1619 C C . ARG A 1 204 ? 14.261 -6.691 -12.178 1.00 98.56 204 ARG A C 1
ATOM 1621 O O . ARG A 1 204 ? 15.138 -5.845 -12.059 1.00 98.56 204 ARG A O 1
ATOM 1628 N N . ALA A 1 205 ? 13.043 -6.541 -11.658 1.00 98.50 205 ALA A N 1
ATOM 1629 C CA . ALA A 1 205 ? 12.655 -5.347 -10.906 1.00 98.50 205 ALA A CA 1
ATOM 1630 C C . ALA A 1 205 ? 13.464 -5.174 -9.609 1.00 98.50 205 ALA A C 1
ATOM 1632 O O . ALA A 1 205 ? 13.903 -4.067 -9.304 1.00 98.50 205 ALA A O 1
ATOM 1633 N N . VAL A 1 206 ? 13.699 -6.264 -8.870 1.00 98.50 206 VAL A N 1
ATOM 1634 C CA . VAL A 1 206 ? 14.546 -6.271 -7.665 1.00 98.50 206 VAL A CA 1
ATOM 1635 C C . VAL A 1 206 ? 15.966 -5.824 -8.015 1.00 98.50 206 VAL A C 1
ATOM 1637 O O . VAL A 1 206 ? 16.471 -4.877 -7.416 1.00 98.50 206 VAL A O 1
ATOM 1640 N N . ASN A 1 207 ? 16.571 -6.428 -9.044 1.00 97.94 207 ASN A N 1
ATOM 1641 C CA . ASN A 1 207 ? 17.908 -6.056 -9.512 1.00 97.94 207 ASN A CA 1
ATOM 1642 C C . ASN A 1 207 ? 17.970 -4.603 -10.002 1.00 97.94 207 ASN A C 1
ATOM 1644 O O . ASN A 1 207 ? 18.967 -3.918 -9.780 1.00 97.94 207 ASN A O 1
ATOM 1648 N N . TYR A 1 208 ? 16.925 -4.110 -10.671 1.00 97.44 208 TYR A N 1
ATOM 1649 C CA . TYR A 1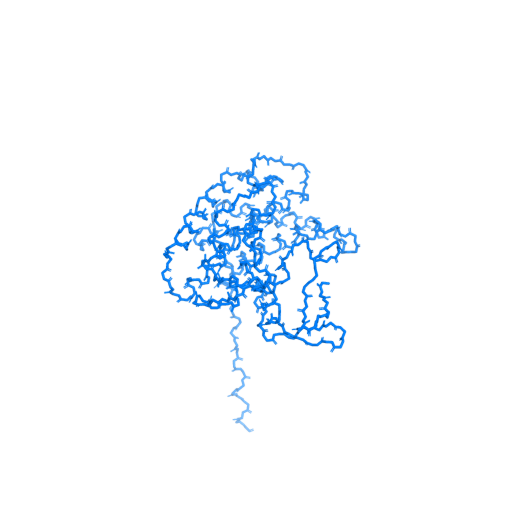 208 ? 16.853 -2.715 -11.098 1.00 97.44 208 TYR A CA 1
ATOM 1650 C C . TYR A 1 208 ? 16.905 -1.765 -9.895 1.00 97.44 208 TYR A C 1
ATOM 1652 O O . TYR A 1 208 ? 17.733 -0.852 -9.873 1.00 97.44 208 TYR A O 1
ATOM 1660 N N . LEU A 1 209 ? 16.056 -1.988 -8.884 1.00 97.12 209 LEU A N 1
ATOM 1661 C CA . LEU A 1 209 ? 16.010 -1.137 -7.692 1.00 97.12 209 LEU A CA 1
ATOM 1662 C C . LEU A 1 209 ? 17.313 -1.182 -6.895 1.00 97.12 209 LEU A C 1
ATOM 1664 O O . LEU A 1 209 ? 17.792 -0.125 -6.486 1.00 97.12 209 LEU A O 1
ATOM 1668 N N . ASP A 1 210 ? 17.895 -2.367 -6.709 1.00 95.81 210 ASP A N 1
ATOM 1669 C CA . ASP A 1 210 ? 19.164 -2.537 -5.996 1.00 95.81 210 ASP A CA 1
ATOM 1670 C C . ASP A 1 210 ? 20.293 -1.735 -6.666 1.00 95.81 210 ASP A C 1
ATOM 1672 O O . ASP A 1 210 ? 20.939 -0.898 -6.032 1.00 95.81 210 ASP A O 1
ATOM 1676 N N . ASN A 1 211 ? 20.436 -1.864 -7.989 1.00 94.00 211 ASN A N 1
ATOM 1677 C CA . ASN A 1 211 ? 21.432 -1.113 -8.755 1.00 94.00 211 ASN A CA 1
ATOM 1678 C C . ASN A 1 211 ? 21.203 0.410 -8.704 1.00 94.00 211 ASN A C 1
ATOM 1680 O O . ASN A 1 211 ? 22.159 1.179 -8.554 1.00 94.00 211 ASN A O 1
ATOM 1684 N N . GLN A 1 212 ? 19.950 0.871 -8.815 1.00 92.38 212 GLN A N 1
ATOM 1685 C CA . GLN A 1 212 ? 19.631 2.302 -8.719 1.00 92.38 212 GLN A CA 1
ATOM 1686 C C . GLN A 1 212 ? 19.945 2.859 -7.324 1.00 92.38 212 GLN A C 1
ATOM 1688 O O . GLN A 1 212 ? 20.527 3.941 -7.205 1.00 92.38 212 GLN A O 1
ATOM 1693 N N . LEU A 1 213 ? 19.597 2.125 -6.263 1.00 91.31 213 LEU A N 1
ATOM 1694 C CA . LEU A 1 213 ? 19.873 2.534 -4.888 1.00 91.31 213 LEU A CA 1
ATOM 1695 C C . LEU A 1 213 ? 21.371 2.529 -4.583 1.00 91.31 213 LEU A C 1
ATOM 1697 O O . LEU A 1 213 ? 21.859 3.505 -4.014 1.00 91.31 213 LEU A O 1
ATOM 1701 N N . ALA A 1 214 ? 22.119 1.513 -5.018 1.00 88.56 214 ALA A N 1
ATOM 1702 C CA . ALA A 1 214 ? 23.574 1.474 -4.871 1.00 88.56 214 ALA A CA 1
ATOM 1703 C C . ALA A 1 214 ? 24.241 2.711 -5.502 1.00 88.56 214 ALA A C 1
ATOM 1705 O O . ALA A 1 214 ? 25.090 3.360 -4.882 1.00 88.56 214 ALA A O 1
ATOM 1706 N N . GLY A 1 215 ? 23.792 3.111 -6.698 1.00 83.56 215 GLY A N 1
ATOM 1707 C CA . GLY A 1 215 ? 24.246 4.341 -7.352 1.00 83.56 215 GLY A CA 1
ATOM 1708 C C . GLY A 1 215 ? 23.853 5.625 -6.605 1.00 83.56 215 GLY A C 1
ATOM 1709 O O . GLY A 1 215 ? 24.601 6.609 -6.623 1.00 83.56 215 GLY A O 1
ATOM 1710 N N . LEU A 1 216 ? 22.701 5.630 -5.927 1.00 81.12 216 LEU A N 1
ATOM 1711 C CA . LEU A 1 216 ? 22.221 6.765 -5.137 1.00 81.12 216 LEU A CA 1
ATOM 1712 C C . LEU A 1 216 ? 22.927 6.916 -3.793 1.00 81.12 216 LEU A C 1
ATOM 1714 O O . LEU A 1 216 ? 23.163 8.054 -3.394 1.00 81.12 216 LEU A O 1
ATOM 1718 N N . VAL A 1 217 ? 23.267 5.820 -3.108 1.00 71.62 217 VAL A N 1
ATOM 1719 C CA . VAL A 1 217 ? 23.945 5.843 -1.799 1.00 71.62 217 VAL A CA 1
ATOM 1720 C C . VAL A 1 217 ? 25.249 6.635 -1.879 1.00 71.62 217 VAL A C 1
ATOM 1722 O O . VAL A 1 217 ? 25.505 7.478 -1.023 1.00 71.62 217 VAL A O 1
ATOM 1725 N N . ALA A 1 218 ? 26.010 6.480 -2.966 1.00 65.94 218 ALA A N 1
ATOM 1726 C CA . ALA A 1 218 ? 27.238 7.241 -3.207 1.00 65.94 218 ALA A CA 1
ATOM 1727 C C . ALA A 1 218 ? 27.027 8.769 -3.308 1.00 65.94 218 ALA A C 1
ATOM 1729 O O . ALA A 1 218 ? 27.985 9.536 -3.239 1.00 65.94 218 ALA A O 1
ATOM 1730 N N . ARG A 1 219 ? 25.785 9.227 -3.508 1.00 70.62 219 ARG A N 1
ATOM 1731 C CA . ARG A 1 219 ? 25.409 10.634 -3.734 1.00 70.62 219 ARG A CA 1
ATOM 1732 C C . ARG A 1 219 ? 24.287 11.097 -2.801 1.00 70.62 219 ARG A C 1
ATOM 1734 O O . ARG A 1 219 ? 23.661 12.132 -3.051 1.00 70.62 219 ARG A O 1
ATOM 1741 N N . TRP A 1 220 ? 23.958 10.313 -1.775 1.00 72.25 220 TRP A N 1
ATOM 1742 C CA . TRP A 1 220 ? 22.806 10.585 -0.929 1.00 72.25 220 TRP A CA 1
ATOM 1743 C C . TRP A 1 220 ? 23.130 11.674 0.090 1.00 72.25 220 TRP A C 1
ATOM 1745 O O . TRP A 1 220 ? 24.093 11.577 0.844 1.00 72.25 220 TRP A O 1
ATOM 1755 N N . ASN A 1 221 ? 22.285 12.701 0.142 1.00 73.56 221 ASN A N 1
ATOM 1756 C CA . ASN A 1 221 ? 22.306 13.705 1.193 1.00 73.56 221 ASN A CA 1
ATOM 1757 C C . ASN A 1 221 ? 20.877 13.889 1.713 1.00 73.56 221 ASN A C 1
ATOM 1759 O O . ASN A 1 221 ? 19.994 14.339 0.983 1.00 73.56 221 ASN A O 1
ATOM 1763 N N . THR A 1 222 ? 20.654 13.521 2.974 1.00 66.25 222 THR A N 1
ATOM 1764 C CA . THR A 1 222 ? 19.346 13.592 3.640 1.00 66.25 222 THR A CA 1
ATOM 1765 C C . THR A 1 222 ? 18.862 15.024 3.842 1.00 66.25 222 THR A C 1
ATOM 1767 O O . THR A 1 222 ? 17.657 15.254 3.835 1.00 66.25 222 THR A O 1
ATOM 1770 N N . THR A 1 223 ? 19.772 15.993 3.978 1.00 67.00 223 THR A N 1
ATOM 1771 C CA . THR A 1 223 ? 19.415 17.400 4.235 1.00 67.00 223 THR A CA 1
ATOM 1772 C C . THR A 1 223 ? 18.952 18.149 2.986 1.00 67.00 223 THR A C 1
ATOM 1774 O O . THR A 1 223 ? 18.291 19.176 3.106 1.00 67.00 223 THR A O 1
ATOM 1777 N N . SER A 1 224 ? 19.248 17.628 1.791 1.00 73.88 224 SER A N 1
ATOM 1778 C CA . SER A 1 224 ? 18.837 18.212 0.506 1.00 73.88 224 SER A CA 1
ATOM 1779 C C . SER A 1 224 ? 17.889 17.324 -0.305 1.00 73.88 224 SER A C 1
ATOM 1781 O O . SER A 1 224 ? 17.559 17.650 -1.447 1.00 73.88 224 SER A O 1
ATOM 1783 N N . ALA A 1 225 ? 17.445 16.193 0.252 1.00 80.69 225 ALA A N 1
ATOM 1784 C CA . ALA A 1 225 ? 16.515 15.309 -0.432 1.00 80.69 225 ALA A CA 1
ATOM 1785 C C . ALA A 1 225 ? 15.129 15.965 -0.547 1.00 80.69 225 ALA A C 1
ATOM 1787 O O . ALA A 1 225 ? 14.565 16.458 0.427 1.00 80.69 225 ALA A O 1
ATOM 1788 N N . THR A 1 226 ? 14.566 15.963 -1.755 1.00 85.25 226 THR A N 1
ATOM 1789 C CA . THR A 1 226 ? 13.188 16.414 -1.976 1.00 85.25 226 THR A CA 1
ATOM 1790 C C . THR A 1 226 ? 12.201 15.373 -1.433 1.00 85.25 226 THR A C 1
ATOM 1792 O O . THR A 1 226 ? 12.536 14.183 -1.430 1.00 85.25 226 THR A O 1
ATOM 1795 N N . PRO A 1 227 ? 10.967 15.762 -1.050 1.00 83.75 227 PRO A N 1
ATOM 1796 C CA . PRO A 1 227 ? 9.938 14.809 -0.621 1.00 83.75 227 PRO A CA 1
ATOM 1797 C C . PRO A 1 227 ? 9.730 13.676 -1.630 1.00 83.75 227 PRO A C 1
ATOM 1799 O O . PRO A 1 227 ? 9.672 12.512 -1.258 1.00 83.75 227 PRO A O 1
ATOM 1802 N N . ARG A 1 228 ? 9.754 14.001 -2.927 1.00 85.12 228 ARG A N 1
ATOM 1803 C CA . ARG A 1 228 ? 9.624 13.017 -4.006 1.00 85.12 228 ARG A CA 1
ATOM 1804 C C . ARG A 1 228 ? 10.776 12.007 -4.055 1.00 85.12 228 ARG A C 1
ATOM 1806 O O . ARG A 1 228 ? 10.554 10.829 -4.304 1.00 85.12 228 ARG A O 1
ATOM 1813 N N . LYS A 1 229 ? 12.013 12.449 -3.816 1.00 87.62 229 LYS A N 1
ATOM 1814 C CA . LYS A 1 229 ? 13.170 11.546 -3.743 1.00 87.62 229 LYS A CA 1
ATOM 1815 C C . LYS A 1 229 ? 13.102 10.658 -2.497 1.00 87.62 229 LYS A C 1
ATOM 1817 O O . LYS A 1 229 ? 13.477 9.492 -2.570 1.00 87.62 229 LYS A O 1
ATOM 1822 N N . MET A 1 230 ? 12.630 11.201 -1.372 1.00 87.81 230 MET A N 1
ATOM 1823 C CA . MET A 1 230 ? 12.400 10.425 -0.150 1.00 87.81 230 MET A CA 1
ATOM 1824 C C . MET A 1 230 ? 11.320 9.359 -0.364 1.00 87.81 230 MET A C 1
ATOM 1826 O O . MET A 1 230 ? 11.552 8.209 -0.015 1.00 87.81 230 MET A O 1
ATOM 1830 N N . ASP A 1 231 ? 10.203 9.723 -0.995 1.00 88.75 231 ASP A N 1
ATOM 1831 C CA . ASP A 1 231 ? 9.111 8.826 -1.398 1.00 88.75 231 ASP A CA 1
ATOM 1832 C C . ASP A 1 231 ? 9.622 7.672 -2.277 1.00 88.75 231 ASP A C 1
ATOM 1834 O O . ASP A 1 231 ? 9.458 6.500 -1.934 1.00 88.75 231 ASP A O 1
ATOM 1838 N N . ALA A 1 232 ? 10.368 7.997 -3.340 1.00 92.44 232 ALA A N 1
ATOM 1839 C CA . ALA A 1 232 ? 10.959 7.008 -4.241 1.00 92.44 232 ALA A CA 1
ATOM 1840 C C . ALA A 1 232 ? 11.857 5.997 -3.510 1.00 92.44 232 ALA A C 1
ATOM 1842 O O . ALA A 1 232 ? 11.730 4.788 -3.706 1.00 92.44 232 ALA A O 1
ATOM 1843 N N . VAL A 1 233 ? 12.755 6.480 -2.645 1.00 92.62 233 VAL A N 1
ATOM 1844 C CA . VAL A 1 233 ? 13.665 5.608 -1.888 1.00 92.62 233 VAL A CA 1
ATOM 1845 C C . VAL A 1 233 ? 12.940 4.819 -0.808 1.00 92.62 233 VAL A C 1
ATOM 1847 O O . VAL A 1 233 ? 13.245 3.644 -0.633 1.00 92.62 233 VAL A O 1
ATOM 1850 N N . ALA A 1 234 ? 11.966 5.412 -0.117 1.00 92.06 234 ALA A N 1
ATOM 1851 C CA . ALA A 1 234 ? 11.183 4.713 0.895 1.00 92.06 234 ALA A CA 1
ATOM 1852 C C . ALA A 1 234 ? 10.436 3.518 0.289 1.00 92.06 234 ALA A C 1
ATOM 1854 O O . ALA A 1 234 ? 10.512 2.414 0.825 1.00 92.06 234 ALA A O 1
ATOM 1855 N N . HIS A 1 235 ? 9.781 3.708 -0.859 1.00 96.06 235 HIS A N 1
ATOM 1856 C CA . HIS A 1 235 ? 9.096 2.622 -1.556 1.00 96.06 235 HIS A CA 1
ATOM 1857 C C . HIS A 1 235 ? 10.064 1.591 -2.146 1.00 96.06 235 HIS A C 1
ATOM 1859 O O . HIS A 1 235 ? 9.798 0.395 -2.047 1.00 96.06 235 HIS A O 1
ATOM 1865 N N . ALA A 1 236 ? 11.204 2.015 -2.700 1.00 96.75 236 ALA A N 1
ATOM 1866 C CA . ALA A 1 236 ? 12.207 1.082 -3.207 1.00 96.75 236 ALA A CA 1
ATOM 1867 C C . ALA A 1 236 ? 12.799 0.202 -2.090 1.00 96.75 236 ALA A C 1
ATOM 1869 O O . ALA A 1 236 ? 12.863 -1.017 -2.235 1.00 96.75 236 ALA A O 1
ATOM 1870 N N . LEU A 1 237 ? 13.159 0.799 -0.950 1.00 95.44 237 LEU A N 1
ATOM 1871 C CA . LEU A 1 237 ? 13.624 0.058 0.223 1.00 95.44 237 LEU A CA 1
ATOM 1872 C C . LEU A 1 237 ? 12.526 -0.853 0.779 1.00 95.44 237 LEU A C 1
ATOM 1874 O O . LEU A 1 237 ? 12.795 -2.020 1.038 1.00 95.44 237 LEU A O 1
ATOM 1878 N N . GLY A 1 238 ? 11.286 -0.368 0.894 1.00 95.75 238 GLY A N 1
ATOM 1879 C CA . GLY A 1 238 ? 10.146 -1.181 1.332 1.00 95.75 238 GLY A CA 1
ATOM 1880 C C . GLY A 1 238 ? 9.913 -2.407 0.443 1.00 95.75 238 GLY A C 1
ATOM 1881 O O . GLY A 1 238 ? 9.688 -3.508 0.952 1.00 95.75 238 GLY A O 1
ATOM 1882 N N . ALA A 1 239 ? 10.050 -2.250 -0.879 1.00 97.94 239 ALA A N 1
ATOM 1883 C CA . ALA A 1 239 ? 9.972 -3.352 -1.831 1.00 97.94 239 ALA A CA 1
ATOM 1884 C C . ALA A 1 239 ? 11.059 -4.405 -1.582 1.00 97.94 239 ALA A C 1
ATOM 1886 O O . ALA A 1 239 ? 10.733 -5.587 -1.457 1.00 97.94 239 ALA A O 1
ATOM 1887 N N . LEU A 1 240 ? 12.322 -3.975 -1.477 1.00 97.62 240 LEU A N 1
ATOM 1888 C CA . LEU A 1 240 ? 13.472 -4.858 -1.262 1.00 97.62 240 LEU A CA 1
ATOM 1889 C C . LEU A 1 240 ? 13.426 -5.543 0.108 1.00 97.62 240 LEU A C 1
ATOM 1891 O O . LEU A 1 240 ? 13.645 -6.746 0.187 1.00 97.62 240 LEU A O 1
ATOM 1895 N N . THR A 1 241 ? 13.071 -4.819 1.173 1.00 96.38 241 THR A N 1
ATOM 1896 C CA . THR A 1 241 ? 12.897 -5.389 2.517 1.00 96.38 241 THR A CA 1
ATOM 1897 C C . THR A 1 241 ? 11.784 -6.434 2.538 1.00 96.38 241 THR A C 1
ATOM 1899 O O . THR A 1 241 ? 11.975 -7.518 3.082 1.00 96.38 241 THR A O 1
ATOM 1902 N N . THR A 1 242 ? 10.635 -6.153 1.918 1.00 96.44 242 THR A N 1
ATOM 1903 C CA . THR A 1 242 ? 9.532 -7.127 1.853 1.00 96.44 242 THR A CA 1
ATOM 1904 C C . THR A 1 242 ? 9.921 -8.353 1.025 1.00 96.44 242 THR A C 1
ATOM 1906 O O . THR A 1 242 ? 9.563 -9.476 1.375 1.00 96.44 242 THR A O 1
ATOM 1909 N N . TYR A 1 243 ? 10.656 -8.154 -0.072 1.00 97.94 243 TYR A N 1
ATOM 1910 C CA . TYR A 1 243 ? 11.162 -9.247 -0.896 1.00 97.94 243 TYR A CA 1
ATOM 1911 C C . TYR A 1 243 ? 12.132 -10.140 -0.113 1.00 97.94 243 TYR A C 1
ATOM 1913 O O . TYR A 1 243 ? 11.936 -11.351 -0.064 1.00 97.94 243 TYR A O 1
ATOM 1921 N N . ASP A 1 244 ? 13.117 -9.540 0.557 1.00 96.62 244 ASP A N 1
ATOM 1922 C CA . ASP A 1 244 ? 14.093 -10.235 1.398 1.00 96.62 244 ASP A CA 1
ATOM 1923 C C . ASP A 1 244 ? 13.420 -11.083 2.486 1.00 96.62 244 ASP A C 1
ATOM 1925 O O . ASP A 1 244 ? 13.657 -12.289 2.579 1.00 96.62 244 ASP A O 1
ATOM 1929 N N . GLN A 1 245 ? 12.481 -10.483 3.223 1.00 95.06 245 GLN A N 1
ATOM 1930 C CA . GLN A 1 245 ? 11.705 -11.157 4.267 1.00 95.06 245 GLN A CA 1
ATOM 1931 C C . GLN A 1 245 ? 10.933 -12.378 3.766 1.00 95.06 245 GLN A C 1
ATOM 1933 O O . GLN A 1 245 ? 10.753 -13.345 4.506 1.00 95.06 245 GLN A O 1
ATOM 1938 N N . ARG A 1 246 ? 10.431 -12.335 2.529 1.00 95.50 246 ARG A N 1
ATOM 1939 C CA . ARG A 1 246 ? 9.602 -13.409 1.968 1.00 95.50 246 ARG A CA 1
ATOM 1940 C C . ARG A 1 246 ? 10.409 -14.465 1.222 1.00 95.50 246 ARG A C 1
ATOM 1942 O O . ARG A 1 246 ? 9.973 -15.610 1.169 1.00 95.50 246 ARG A O 1
ATOM 1949 N N . VAL A 1 247 ? 11.543 -14.094 0.631 1.00 96.06 247 VAL A N 1
ATOM 1950 C CA . VAL A 1 247 ? 12.298 -14.968 -0.278 1.00 96.06 247 VAL A CA 1
ATOM 1951 C C . VAL A 1 247 ? 13.579 -15.501 0.348 1.00 96.06 247 VAL A C 1
ATOM 1953 O O . VAL A 1 247 ? 13.867 -16.680 0.164 1.00 96.06 247 VAL A O 1
ATOM 1956 N N . PHE A 1 248 ? 14.337 -14.683 1.081 1.00 93.69 248 PHE A N 1
ATOM 1957 C CA . PHE A 1 248 ? 15.652 -15.071 1.603 1.00 93.69 248 PHE A CA 1
ATOM 1958 C C . PHE A 1 248 ? 15.602 -15.453 3.081 1.00 93.69 248 PHE A C 1
ATOM 1960 O O . PHE A 1 248 ? 16.034 -16.552 3.427 1.00 93.69 248 PHE A O 1
ATOM 1967 N N . GLN A 1 249 ? 14.977 -14.632 3.932 1.00 90.56 249 GLN A N 1
ATOM 1968 C CA . GLN A 1 249 ? 14.931 -14.870 5.382 1.00 90.56 249 GLN A CA 1
ATOM 1969 C C . GLN A 1 249 ? 14.393 -16.245 5.816 1.00 90.56 249 GLN A C 1
ATOM 1971 O O . GLN A 1 249 ? 14.895 -16.781 6.807 1.00 90.56 249 GLN A O 1
ATOM 1976 N N . PRO A 1 250 ? 13.424 -16.885 5.123 1.00 90.94 250 PRO A N 1
ATOM 1977 C CA . PRO A 1 250 ? 13.011 -18.249 5.464 1.00 90.94 250 PRO A CA 1
ATOM 1978 C C . PRO A 1 250 ? 14.136 -19.295 5.376 1.00 90.94 250 PRO A C 1
ATOM 1980 O O . PRO A 1 250 ? 14.012 -20.365 5.971 1.00 90.94 250 PRO A O 1
ATOM 1983 N N . TYR A 1 251 ? 15.216 -18.993 4.649 1.00 86.62 251 TYR A N 1
ATOM 1984 C CA . TYR A 1 251 ? 16.394 -19.844 4.472 1.00 86.62 251 TYR A CA 1
ATOM 1985 C C . TYR A 1 251 ? 17.612 -19.374 5.278 1.00 86.62 251 TYR A C 1
ATOM 1987 O O . TYR A 1 251 ? 18.626 -20.076 5.291 1.00 86.62 251 TYR A O 1
ATOM 1995 N N . ASP A 1 252 ? 17.523 -18.241 5.980 1.00 87.19 252 ASP A N 1
ATOM 1996 C CA . ASP A 1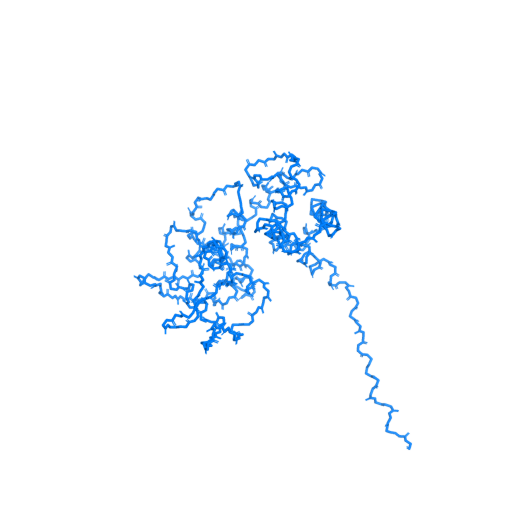 252 ? 18.579 -17.805 6.887 1.00 87.19 252 ASP A CA 1
ATOM 1997 C C . ASP A 1 252 ? 18.694 -18.806 8.041 1.00 87.19 252 ASP A C 1
ATOM 1999 O O . ASP A 1 252 ? 17.753 -19.043 8.808 1.00 87.19 252 ASP A O 1
ATOM 2003 N N . THR A 1 253 ? 19.870 -19.417 8.194 1.00 75.56 253 THR A N 1
ATOM 2004 C CA . THR A 1 253 ? 20.159 -20.253 9.361 1.00 75.56 253 THR A CA 1
ATOM 2005 C C . THR A 1 253 ? 20.039 -19.409 10.622 1.00 75.56 253 THR A C 1
ATOM 2007 O O . THR A 1 253 ? 20.887 -18.557 10.888 1.00 75.56 253 THR A O 1
ATOM 2010 N N . ARG A 1 254 ? 19.011 -19.670 11.441 1.00 65.56 254 ARG A N 1
ATOM 2011 C CA . ARG A 1 254 ? 18.950 -19.109 12.794 1.00 65.56 254 ARG A CA 1
ATOM 2012 C C . ARG A 1 254 ? 20.188 -19.582 13.560 1.00 65.56 254 ARG A C 1
ATOM 2014 O O . ARG A 1 254 ? 20.436 -20.792 13.575 1.00 65.56 254 ARG A O 1
ATOM 2021 N N . PRO A 1 255 ? 20.945 -18.685 14.215 1.00 62.22 255 PRO A N 1
ATOM 2022 C CA . PRO A 1 255 ? 22.008 -19.118 15.103 1.00 62.22 255 PRO A CA 1
ATOM 2023 C C . PRO A 1 255 ? 21.401 -20.071 16.133 1.00 62.22 255 PRO A C 1
ATOM 2025 O O . PRO A 1 255 ? 20.427 -19.724 16.805 1.00 62.22 255 PRO A O 1
ATOM 2028 N N . GLN A 1 256 ? 21.939 -21.289 16.230 1.00 53.94 256 GLN A N 1
ATOM 2029 C CA . GLN A 1 256 ? 21.581 -22.174 17.328 1.00 53.94 256 GLN A CA 1
ATOM 2030 C C . GLN A 1 256 ? 21.971 -21.450 18.613 1.00 53.94 256 GLN A C 1
ATOM 2032 O O . GLN A 1 256 ? 23.146 -21.166 18.835 1.00 53.94 256 GLN A O 1
ATOM 2037 N N . THR A 1 257 ? 20.991 -21.123 19.452 1.00 49.78 257 THR A N 1
ATOM 2038 C CA . THR A 1 257 ? 21.254 -20.719 20.830 1.00 49.78 257 THR A CA 1
ATOM 2039 C C . THR A 1 257 ? 21.938 -21.897 21.509 1.00 49.78 257 THR A C 1
ATOM 2041 O O . THR A 1 257 ? 21.284 -22.843 21.947 1.00 49.78 257 THR A O 1
ATOM 2044 N N . THR A 1 258 ? 23.268 -21.884 21.544 1.00 45.62 258 THR A N 1
ATOM 2045 C CA . THR A 1 258 ? 24.043 -22.804 22.363 1.00 45.62 258 THR A CA 1
ATOM 2046 C C . THR A 1 258 ? 23.689 -22.505 23.811 1.00 45.62 258 THR A C 1
ATOM 2048 O O . THR A 1 258 ? 24.138 -21.507 24.373 1.00 45.62 258 THR A O 1
ATOM 2051 N N . ASN A 1 259 ? 22.866 -23.359 24.417 1.00 49.38 259 ASN A N 1
ATOM 2052 C CA . ASN A 1 259 ? 22.713 -23.432 25.866 1.00 49.38 259 ASN A CA 1
ATOM 2053 C C . ASN A 1 259 ? 24.047 -23.900 26.469 1.00 49.38 259 ASN A C 1
ATOM 2055 O O . ASN A 1 259 ? 24.220 -25.064 26.817 1.00 49.38 259 ASN A O 1
ATOM 2059 N N . SER A 1 260 ? 25.015 -22.994 26.585 1.00 49.53 260 SER A N 1
ATOM 2060 C CA . SER A 1 260 ? 26.252 -23.190 27.342 1.00 49.53 260 SER A CA 1
ATOM 2061 C C . SER A 1 260 ? 26.088 -22.634 28.759 1.00 49.53 260 SER A C 1
ATOM 2063 O O . SER A 1 260 ? 26.846 -21.772 29.193 1.00 49.53 260 SER A O 1
ATOM 2065 N N . ALA A 1 261 ? 25.062 -23.104 29.470 1.00 49.56 261 ALA A N 1
ATOM 2066 C CA . ALA A 1 261 ? 24.821 -22.776 30.875 1.00 49.56 261 ALA A CA 1
ATOM 2067 C C . ALA A 1 261 ? 24.252 -23.992 31.629 1.00 49.56 261 ALA A C 1
ATOM 2069 O O . ALA A 1 261 ? 23.177 -23.926 32.212 1.00 49.56 261 ALA A O 1
ATOM 2070 N N . ALA A 1 262 ? 24.948 -25.134 31.568 1.00 46.12 262 ALA A N 1
ATOM 2071 C CA . ALA A 1 262 ? 24.634 -26.308 32.397 1.00 46.12 262 ALA A CA 1
ATOM 2072 C C . ALA A 1 262 ? 25.854 -27.213 32.692 1.00 46.12 262 ALA A C 1
ATOM 2074 O O . ALA A 1 262 ? 25.697 -28.413 32.896 1.00 46.12 262 ALA A O 1
ATOM 2075 N N . ALA A 1 263 ? 27.078 -26.668 32.708 1.00 43.16 263 ALA A N 1
ATOM 2076 C CA . ALA A 1 263 ? 28.288 -27.445 33.025 1.00 43.16 263 ALA A CA 1
ATOM 2077 C C . ALA A 1 263 ? 29.266 -26.724 33.973 1.00 43.16 263 ALA A C 1
ATOM 2079 O O . ALA A 1 263 ? 30.457 -27.018 33.971 1.00 43.16 263 ALA A O 1
ATOM 2080 N N . ALA A 1 264 ? 28.772 -25.794 34.795 1.00 45.44 264 ALA A N 1
ATOM 2081 C CA . ALA A 1 264 ? 29.566 -25.116 35.821 1.00 45.44 264 ALA A CA 1
ATOM 2082 C C . ALA A 1 264 ? 28.901 -25.205 37.205 1.00 45.44 264 ALA A C 1
ATOM 2084 O O . ALA A 1 264 ? 28.840 -24.225 37.926 1.00 45.44 264 ALA A O 1
ATOM 2085 N N . GLU A 1 265 ? 28.389 -26.382 37.567 1.00 45.47 265 GLU A N 1
ATOM 2086 C CA . GLU A 1 265 ? 28.082 -26.757 38.955 1.00 45.47 265 GLU A CA 1
ATOM 2087 C C . GLU A 1 265 ? 28.332 -28.262 39.094 1.00 45.47 265 GLU A C 1
ATOM 2089 O O . GLU A 1 265 ? 27.424 -29.082 38.985 1.00 45.47 265 GLU A O 1
ATOM 2094 N N . LYS A 1 266 ? 29.613 -28.622 39.203 1.00 44.31 266 LYS A N 1
ATOM 2095 C CA . LYS A 1 266 ? 30.138 -29.871 39.781 1.00 44.31 266 LYS A CA 1
ATOM 2096 C C . LYS A 1 266 ? 31.664 -29.794 39.737 1.00 44.31 266 LYS A C 1
ATOM 2098 O O . LYS A 1 266 ? 32.285 -30.297 38.805 1.00 44.31 266 LYS A O 1
ATOM 2103 N N . ASN A 1 267 ? 32.225 -29.073 40.703 1.00 39.94 267 ASN A N 1
ATOM 2104 C CA . ASN A 1 267 ? 33.496 -29.372 41.367 1.00 39.94 267 ASN A CA 1
ATOM 2105 C C . ASN A 1 267 ? 33.656 -28.454 42.574 1.00 39.94 267 ASN A C 1
ATOM 2107 O O . ASN A 1 267 ? 33.580 -27.223 42.374 1.00 39.94 267 ASN A O 1
#

Foldseek 3Di:
DWDDDPQAIHADDDDPGNPDPLQVLLVCLLVVPDQQDWDDDPPTIDGVVVSLVNLQQPDDAQDQCLSVLSRNLSPPAQPDWDAHVVRDIDGSLVSLVSLLPHDDQQQDLSVLSSLSSLQSNLVSCVVVVHDCDDSSVVSLVVNVVVVVQQLVQADPQLWHDLRQSPHHDDDPPLLSRLLSLLSSLLSCLSRPDLVCCPDPNNVSSLVSLVVSVVVCVVVDDPVPDDPSSVNSNVSSVSSNVSSCVSHPVVVPDDPPPPPPPDPPPDD

Nearest PDB structures (foldseek):
  5zwh-assembly1_A  TM=1.721E-01  e=1.984E-01  Rattus norvegicus
  5gid-assembly1_A  TM=1.725E-01  e=2.399E-01  Rattus norvegicus
  1rkh-assembly1_A  TM=1.793E-01  e=2.767E-01  Rattus norvegicus
  3a2i-assembly1_A  TM=1.874E-01  e=3.509E-01  Homo sapiens
  5gic-assembly1_A  TM=1.680E-01  e=3.191E-01  Rattus norvegicus

pLDDT: mean 90.78, std 12.06, range [39.94, 98.75]

Sequence (267 aa):
MLRAGNDGIVPRVGYGLQDQPSQLLAVLGQTAVPETYELRVGQQRGTVVDLVNHEKLTCRSGTDQSLKLVGLACYLRDDESWKNESGEEWSLERLLQEELDRSVALDDSAATNRLLGLTYALRRRARSQRPRDGQYARAEAFLDEFHRHALSLQNSDGSWHPRFFASRGESRDTIESLRSTGHILHWLTISLPDSRLQTAEILRAVNYLDNQLAGLVARWNTTSATPRKMDAVAHALGALTTYDQRVFQPYDTRPQTTNSAAAAEKN

Solvent-accessible surface area (backbone atoms only — not comparable to full-atom values): 15042 Å² total; per-residue (Å²): 88,70,39,78,47,98,91,36,48,38,83,41,69,43,94,96,46,26,89,47,73,43,46,67,49,23,52,39,36,75,70,65,57,57,54,80,42,79,42,76,45,90,91,47,72,39,31,45,50,38,45,54,54,52,54,49,32,66,59,61,87,95,55,94,50,29,34,42,36,28,18,45,37,63,73,56,61,93,85,45,69,48,57,21,77,85,66,49,84,42,33,67,63,52,52,50,40,52,58,70,73,52,88,70,65,42,47,47,66,64,39,45,38,38,54,40,11,51,41,36,41,50,53,39,39,53,76,70,71,48,84,66,53,74,56,50,37,53,48,50,57,51,49,58,51,48,53,53,52,53,62,72,35,45,42,97,68,26,42,30,13,58,33,39,76,64,42,63,52,89,68,91,52,61,64,48,26,44,24,29,28,11,44,52,44,27,42,46,51,72,60,54,58,76,89,57,56,78,34,72,66,45,48,30,29,52,54,40,49,52,54,54,48,59,64,41,62,84,70,65,50,85,91,74,56,48,72,69,58,49,52,17,49,50,29,32,50,50,17,51,53,44,39,40,59,70,69,48,52,83,71,56,79,72,79,77,82,75,83,84,82,82,84,88,86,86,132

Radius of gyration: 20.71 Å; Cα contacts (8 Å, |Δi|>4): 390; chains: 1; bounding box: 57×51×63 Å